Protein AF-A0A518BJ00-F1 (afdb_monomer)

InterPro domains:
  IPR002048 EF-hand domain [PF13202] (92-111)
  IPR002048 EF-hand domain [PF13202] (250-267)
  IPR002048 EF-hand domain [PF13202] (286-299)
  IPR011992 EF-hand domain pair [SSF47473] (64-195)
  IPR018247 EF-Hand 1, calcium-binding site [PS00018] (98-110)
  IPR018247 EF-Hand 1, calcium-binding site [PS00018] (287-299)

Radius of gyration: 32.27 Å; Cα contacts (8 Å, |Δi|>4): 249; chains: 1; bounding box: 65×108×78 Å

Solvent-accessible surface area (backbone atoms only — not comparable to full-atom values): 19886 Å² total; per-residue (Å²): 139,86,82,84,84,86,83,84,83,84,83,86,82,87,78,84,85,83,89,82,87,84,86,81,84,90,80,84,88,86,91,80,90,82,91,81,88,86,80,94,75,90,82,78,85,71,80,79,73,79,69,76,73,58,72,71,61,57,51,56,51,56,48,49,51,43,48,58,40,27,24,80,84,68,80,71,46,30,41,66,70,34,38,36,66,16,64,67,41,52,76,74,55,44,58,70,41,22,80,85,68,79,69,45,30,42,63,69,37,49,46,54,49,51,52,53,36,32,75,75,69,72,55,72,83,77,49,41,60,71,70,73,74,72,67,61,71,94,58,54,53,70,53,47,46,69,73,45,31,83,86,69,78,72,39,36,40,63,71,35,43,39,53,50,35,58,66,64,70,42,80,88,58,54,46,70,58,52,46,64,73,49,29,84,82,70,76,72,37,36,40,69,80,35,36,47,55,52,46,53,51,54,51,47,50,70,77,40,80,62,62,89,74,59,76,85,51,89,43,74,57,64,76,38,54,66,69,46,78,68,83,78,50,95,89,53,78,80,70,61,69,50,62,58,73,98,68,58,73,61,70,73,44,25,78,86,66,84,69,39,36,40,53,66,34,48,56,61,60,44,49,86,58,89,64,92,71,55,52,64,59,54,46,68,72,50,33,85,86,70,83,74,39,34,41,67,68,38,53,37,42,72,75,68,41,82,72,79,86,128

Mean predicted aligned error: 18.0 Å

Foldseek 3Di:
DDDDDDDDDDDDDDDDDDDDDDDDDDDDDDDDDDDDDDDDDDDDDDPDPPPDPDPVVVLVVLLVVLQCQLPQVPPQWHAPVSCCQFVVDDPVRVCQLVVVPPRIHGSVSSSVVQVVCCVVPVDDDRTDGPPPLPQPPLAPLVRLCVVQVPVPPQWAALVSQVVVCVSNVNPVDRSQVLQVVLVPPPPNTGHSVSSNVVSVVSVCCVVDVPPLVPPDPVDPCSNFLDFDLDDDDDPDQRDQTDTDDDDPPQSQQPPVPPQWRALVSVVSVPPPPPDPDRSQVVQVVQVPPPPRTHGPLSVCVVVVHDNPDD

Sequence (310 aa):
MRRPGISIAIACTLGAGGALASALPLARSVTAAQAGRGATGAGQEPTAAESAPAPDAVQTVQEREYFSTADYDSNGWISFREAEQALLLDRDEFGRYDTDSDGRVSQAEFGARYRAAIERVGAFQPPVPPAEAVAAPARGTDQLRNAYDTDLNGALDLAELTRLLDDYDVPEIDPALALSQLDADSSQRLELNEIGFLTTLLDTLRSSPVHLFGAEATTLEGLFGTPISRPAGLGEVPMPPRIAGPVPPFTRLDLDRDGGITVEDLTALEFPMTLPVRPATVVASLDLDGDGALSSAELDAALGGKRPER

Nearest PDB structures (foldseek):
  5vp3-assembly1_A  TM=3.706E-01  e=3.085E-04  Mnemiopsis leidyi
  6psd-assembly2_C  TM=8.674E-01  e=1.168E-01  Homo sapiens
  3aaj-assembly1_B  TM=3.895E-01  e=2.232E-03  Homo sapiens
  6yet-assembly1_A  TM=6.450E-01  e=1.550E-01  Arabidopsis thaliana
  4mew-assembly1_A  TM=2.377E-01  e=3.368E-02  Homo sapiens

Secondary structure (DSSP, 8-state):
-PPPP-----------------PPPP----------------------------HHHHHHHHHHHHHHHH-SS-SSEEEHHHHHHHH---HHHHTTT-SS-SSEEEHHHHHHHHHHHHHHHS--PPPPPP----------HHHHHHHH-SS-SSSB-HHHHHHHHHHTT-TTS-HHHHHHHH-SS--SSB-HHHHHHHHHHHHHHHH----TT-S---SHHHHH---BPPP--TT---PPPB--SS--HHHHH-SS-SSEE-HHHHHHH-TT------HHHHHHHH-SS-SSSEEHHHHHHHTT--PPP-

Structure (mmCIF, N/CA/C/O backbone):
data_AF-A0A518BJ00-F1
#
_entry.id   AF-A0A518BJ00-F1
#
loop_
_atom_site.group_PDB
_atom_site.id
_atom_site.type_symbol
_atom_site.label_atom_id
_atom_site.label_alt_id
_atom_site.label_comp_id
_atom_site.label_asym_id
_atom_site.label_entity_id
_atom_site.label_seq_id
_atom_site.pdbx_PDB_ins_code
_atom_site.Cartn_x
_atom_site.Cartn_y
_atom_site.Cartn_z
_atom_site.occupancy
_atom_site.B_iso_or_equiv
_atom_site.auth_seq_id
_atom_site.auth_comp_id
_atom_site.auth_asym_id
_atom_site.auth_atom_id
_atom_site.pdbx_PDB_model_num
ATOM 1 N N . MET A 1 1 ? -18.389 -56.761 -8.438 1.00 48.12 1 MET A N 1
ATOM 2 C CA . MET A 1 1 ? -18.933 -55.595 -7.708 1.00 48.12 1 MET A CA 1
ATOM 3 C C . MET A 1 1 ? -18.676 -54.346 -8.543 1.00 48.12 1 MET A C 1
ATOM 5 O O . MET A 1 1 ? -17.549 -53.880 -8.591 1.00 48.12 1 MET A O 1
ATOM 9 N N . ARG A 1 2 ? -19.679 -53.892 -9.305 1.00 41.34 2 ARG A N 1
ATOM 10 C CA . ARG A 1 2 ? -19.612 -52.693 -10.160 1.00 41.34 2 ARG A CA 1
ATOM 11 C C . ARG A 1 2 ? -20.181 -51.511 -9.373 1.00 41.34 2 ARG A C 1
ATOM 13 O O . ARG A 1 2 ? -21.291 -51.627 -8.863 1.00 41.34 2 ARG A O 1
ATOM 20 N N . ARG A 1 3 ? -19.431 -50.413 -9.253 1.00 51.62 3 ARG A N 1
ATOM 21 C CA . ARG A 1 3 ? -19.928 -49.145 -8.694 1.00 51.62 3 ARG A CA 1
ATOM 22 C C . ARG A 1 3 ? -20.696 -48.379 -9.786 1.00 51.62 3 ARG A C 1
ATOM 24 O O . ARG A 1 3 ? -20.194 -48.336 -10.909 1.00 51.62 3 ARG A O 1
ATOM 31 N N . PRO A 1 4 ? -21.879 -47.806 -9.502 1.00 63.75 4 PRO A N 1
ATOM 32 C CA . PRO A 1 4 ? -22.588 -46.959 -10.455 1.00 63.75 4 PRO A CA 1
ATOM 33 C C . PRO A 1 4 ? -21.984 -45.548 -10.482 1.00 63.75 4 PRO A C 1
ATOM 35 O O . PRO A 1 4 ? -21.635 -44.993 -9.440 1.00 63.75 4 PRO A O 1
ATOM 38 N N . GLY A 1 5 ? -21.843 -44.998 -11.689 1.00 49.91 5 GLY A N 1
ATOM 39 C CA . GLY A 1 5 ? -21.425 -43.620 -11.933 1.00 49.91 5 GLY A CA 1
ATOM 40 C C . GLY A 1 5 ? -22.568 -42.640 -11.675 1.00 49.91 5 GLY A C 1
ATOM 41 O O . GLY A 1 5 ? -23.712 -42.900 -12.041 1.00 49.91 5 GLY A O 1
ATOM 42 N N . ILE A 1 6 ? -22.237 -41.525 -11.030 1.00 59.47 6 ILE A N 1
ATOM 43 C CA . ILE A 1 6 ? -23.134 -40.401 -10.771 1.00 59.47 6 ILE A CA 1
ATOM 44 C C . ILE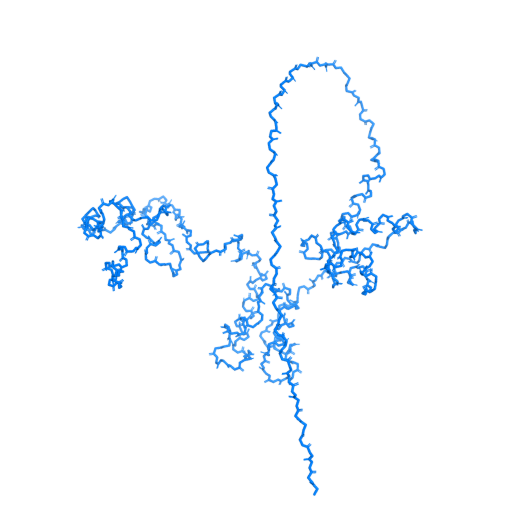 A 1 6 ? -22.909 -39.384 -11.894 1.00 59.47 6 ILE A C 1
ATOM 46 O O . ILE A 1 6 ? -21.824 -38.821 -12.014 1.00 59.47 6 ILE A O 1
ATOM 50 N N . SER A 1 7 ? -23.925 -39.177 -12.732 1.00 51.38 7 SER A N 1
ATOM 51 C CA . SER A 1 7 ? -23.970 -38.096 -13.719 1.00 51.38 7 SER A CA 1
ATOM 52 C C . SER A 1 7 ? -24.694 -36.900 -13.106 1.00 51.38 7 SER A C 1
ATOM 54 O O . SER A 1 7 ? -25.868 -37.003 -12.757 1.00 51.38 7 SER A O 1
ATOM 56 N N . ILE A 1 8 ? -23.994 -35.773 -12.975 1.00 58.84 8 ILE A N 1
ATOM 57 C CA . ILE A 1 8 ? -24.566 -34.486 -12.566 1.00 58.84 8 ILE A CA 1
ATOM 58 C C . ILE A 1 8 ? -24.855 -33.693 -13.842 1.00 58.84 8 ILE A C 1
ATOM 60 O O . ILE A 1 8 ? -23.942 -33.376 -14.601 1.00 58.84 8 ILE A O 1
ATOM 64 N N . ALA A 1 9 ? -26.133 -33.414 -14.093 1.00 51.03 9 ALA A N 1
ATOM 65 C CA . ALA A 1 9 ? -26.585 -32.527 -15.157 1.00 51.03 9 ALA A CA 1
ATOM 66 C C . ALA A 1 9 ? -26.651 -31.091 -14.615 1.00 51.03 9 ALA A C 1
ATOM 68 O O . ALA A 1 9 ? -27.383 -30.824 -13.663 1.00 51.03 9 ALA A O 1
ATOM 69 N N . ILE A 1 10 ? -25.889 -30.179 -15.219 1.00 57.66 10 ILE A N 1
ATOM 70 C CA . ILE A 1 10 ? -25.946 -28.741 -14.940 1.00 57.66 10 ILE A CA 1
ATOM 71 C C . ILE A 1 10 ? -26.934 -28.124 -15.932 1.00 57.66 10 ILE A C 1
ATOM 73 O O . ILE A 1 10 ? -26.716 -28.156 -17.142 1.00 57.66 10 ILE A O 1
ATOM 77 N N . ALA A 1 11 ? -28.041 -27.594 -15.416 1.00 52.88 11 ALA A N 1
ATOM 78 C CA . ALA A 1 11 ? -29.013 -26.835 -16.187 1.00 52.88 11 ALA A CA 1
ATOM 79 C C . ALA A 1 11 ? -28.577 -25.362 -16.253 1.00 52.88 11 ALA A C 1
ATOM 81 O O . ALA A 1 11 ? -28.599 -24.660 -15.246 1.00 52.88 11 ALA A O 1
ATOM 82 N N . CYS A 1 12 ? -28.194 -24.894 -17.443 1.00 47.66 12 CYS A N 1
ATOM 83 C CA . CYS A 1 12 ? -28.043 -23.471 -17.743 1.00 47.66 12 CYS A CA 1
ATOM 84 C C . CYS A 1 12 ? -29.426 -22.840 -17.945 1.00 47.66 12 CYS A C 1
ATOM 86 O O . CYS A 1 12 ? -30.090 -23.107 -18.947 1.0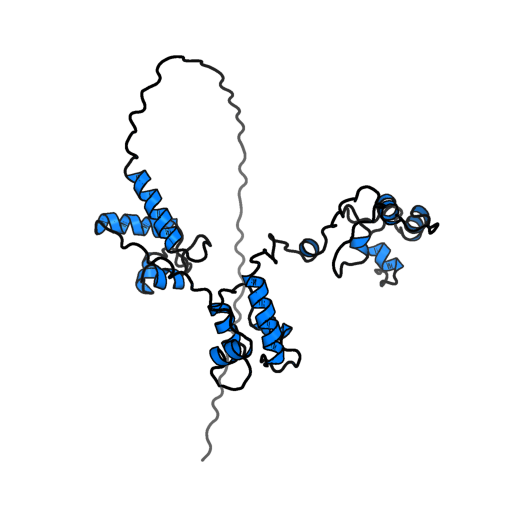0 47.66 12 CYS A O 1
ATOM 88 N N . THR A 1 13 ? -29.855 -21.977 -17.027 1.00 57.72 13 THR A N 1
ATOM 89 C CA . THR A 1 13 ? -30.998 -21.077 -17.235 1.00 57.72 13 THR A CA 1
ATOM 90 C C . THR A 1 13 ? -30.512 -19.727 -17.748 1.00 57.72 13 THR A C 1
ATOM 92 O O . THR A 1 13 ? -29.874 -18.962 -17.030 1.00 57.72 13 THR A O 1
ATOM 95 N N . LEU A 1 14 ? -30.835 -19.465 -19.013 1.00 52.69 14 LEU A N 1
ATOM 96 C CA . LEU A 1 14 ? -30.670 -18.205 -19.729 1.00 52.69 14 LEU A CA 1
ATOM 97 C C . LEU A 1 14 ? -31.792 -17.241 -19.293 1.00 52.69 14 LEU A C 1
ATOM 99 O O . LEU A 1 14 ? -32.966 -17.536 -19.515 1.00 52.69 14 LEU A O 1
ATOM 103 N N . GLY A 1 15 ? -31.451 -16.114 -18.667 1.00 52.88 15 GLY A N 1
ATOM 104 C CA . GLY A 1 15 ? -32.399 -15.065 -18.277 1.00 52.88 15 GLY A CA 1
ATOM 105 C C . GLY A 1 15 ? -32.192 -13.789 -19.091 1.00 52.88 15 GLY A C 1
ATOM 106 O O . GLY A 1 15 ? -31.190 -13.105 -18.917 1.00 52.88 15 GLY A O 1
ATOM 107 N N . ALA A 1 16 ? -33.147 -13.487 -19.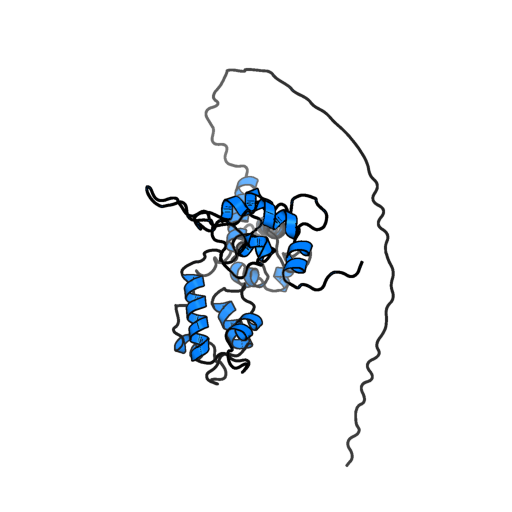976 1.00 51.31 16 ALA A N 1
ATOM 108 C CA . ALA A 1 16 ? -33.349 -12.186 -20.626 1.00 51.31 16 ALA A CA 1
ATOM 109 C C . ALA A 1 16 ? -33.551 -11.085 -19.555 1.00 51.31 16 ALA A C 1
ATOM 111 O O . ALA A 1 16 ? -34.132 -11.357 -18.512 1.00 51.31 16 ALA A O 1
ATOM 112 N N . GLY A 1 17 ? -33.056 -9.852 -19.684 1.00 44.28 17 GLY A N 1
ATOM 113 C CA . GLY A 1 17 ? -33.290 -8.911 -20.779 1.00 44.28 17 GLY A CA 1
ATOM 114 C C . GLY A 1 17 ? -34.475 -8.001 -20.418 1.00 44.28 17 GLY A C 1
ATOM 115 O O . GLY A 1 17 ? -35.619 -8.431 -20.512 1.00 44.28 17 GLY A O 1
ATOM 116 N N . GLY A 1 18 ? -34.217 -6.755 -20.005 1.00 47.56 18 GLY A N 1
ATOM 117 C CA . GLY A 1 18 ? -35.275 -5.787 -19.692 1.00 47.56 18 GLY A CA 1
ATOM 118 C C . GLY A 1 18 ? -34.739 -4.425 -19.259 1.00 47.56 18 GLY A C 1
ATOM 119 O O . GLY A 1 18 ? -34.484 -4.200 -18.083 1.00 47.56 18 GLY A O 1
ATOM 120 N N . ALA A 1 19 ? -34.557 -3.534 -20.233 1.00 42.34 19 ALA A N 1
ATOM 121 C CA . ALA A 1 19 ? -34.112 -2.156 -20.063 1.00 42.34 19 ALA A CA 1
ATOM 122 C C . ALA A 1 19 ? -35.142 -1.301 -19.301 1.00 42.34 19 ALA A C 1
ATOM 124 O O . ALA A 1 19 ? -36.321 -1.288 -19.656 1.00 42.34 19 ALA A O 1
ATOM 125 N N . LEU A 1 20 ? -34.683 -0.532 -18.311 1.00 51.78 20 LEU A N 1
ATOM 126 C CA . LEU A 1 20 ? -35.449 0.558 -17.708 1.00 51.78 20 LEU A CA 1
ATOM 127 C C . LEU A 1 20 ? -34.904 1.893 -18.221 1.00 51.78 20 LEU A C 1
ATOM 129 O O . LEU A 1 20 ? -33.750 2.250 -17.996 1.00 51.78 20 LEU A O 1
ATOM 133 N N . ALA A 1 21 ? -35.761 2.601 -18.950 1.00 47.06 21 ALA A N 1
ATOM 134 C CA . ALA A 1 21 ? -35.552 3.960 -19.412 1.00 47.06 21 ALA A CA 1
ATOM 135 C C . ALA A 1 21 ? -35.791 4.944 -18.256 1.00 47.06 21 ALA A C 1
ATOM 137 O O . ALA A 1 21 ? -36.904 5.026 -17.738 1.00 47.06 21 ALA A O 1
ATOM 138 N N . SER A 1 22 ? -34.769 5.718 -17.891 1.00 56.50 22 SER A N 1
ATOM 139 C CA . SER A 1 22 ? -34.903 6.860 -16.982 1.00 56.50 22 SER A CA 1
ATOM 140 C C . SER A 1 22 ? -34.945 8.154 -17.789 1.00 56.50 22 SER A C 1
ATOM 142 O O . SER A 1 22 ? -33.972 8.539 -18.433 1.00 56.50 22 SER A O 1
ATOM 144 N N . ALA A 1 23 ? -36.100 8.815 -17.757 1.00 48.25 23 ALA A N 1
ATOM 145 C CA . ALA A 1 23 ? -36.316 10.149 -18.294 1.00 48.25 23 ALA A CA 1
ATOM 146 C C . ALA A 1 23 ? -35.943 11.203 -17.237 1.00 48.25 23 ALA A C 1
ATOM 148 O O . ALA A 1 23 ? -36.534 11.245 -16.160 1.00 48.25 23 ALA A O 1
ATOM 149 N N . LEU A 1 24 ? -34.979 12.066 -17.560 1.00 52.66 24 LEU A N 1
ATOM 150 C CA . LEU A 1 24 ? -34.626 13.268 -16.799 1.00 52.66 24 LEU A CA 1
ATOM 151 C C . LEU A 1 24 ? -35.399 14.477 -17.352 1.00 52.66 24 LEU A C 1
ATOM 153 O O . LEU A 1 24 ? -35.324 14.728 -18.558 1.00 52.66 24 LEU A O 1
ATOM 157 N N . PRO A 1 25 ? -36.089 15.273 -16.518 1.00 62.12 25 PRO A N 1
ATOM 158 C CA . PRO A 1 25 ? -36.542 16.596 -16.919 1.00 62.12 25 PRO A CA 1
ATOM 159 C C . PRO A 1 25 ? -35.496 17.677 -16.597 1.00 62.12 25 PRO A C 1
ATOM 161 O O . PRO A 1 25 ? -35.041 17.824 -15.465 1.00 62.12 25 PRO A O 1
ATOM 164 N N . LEU A 1 26 ? -35.178 18.481 -17.618 1.00 54.12 26 LEU A N 1
ATOM 165 C CA . LEU A 1 26 ? -34.572 19.808 -17.501 1.00 54.12 26 LEU A CA 1
ATOM 166 C C . LEU A 1 26 ? -35.531 20.784 -16.788 1.00 54.12 26 LEU A C 1
ATOM 168 O O . LEU A 1 26 ? -36.650 20.997 -17.254 1.00 54.12 26 LEU A O 1
ATOM 172 N N . ALA A 1 27 ? -35.041 21.492 -15.770 1.00 51.44 27 ALA A N 1
ATOM 173 C CA . ALA A 1 27 ? -35.543 22.806 -15.344 1.00 51.44 27 ALA A CA 1
ATOM 174 C C . ALA A 1 27 ? -34.352 23.600 -14.758 1.00 51.44 27 ALA A C 1
ATOM 176 O O . ALA A 1 27 ? -33.764 23.169 -13.777 1.00 51.44 27 ALA A O 1
ATOM 177 N N . ARG A 1 28 ? -33.726 24.543 -15.475 1.00 50.22 28 ARG A N 1
ATOM 178 C CA . ARG A 1 28 ? -34.054 25.968 -15.715 1.00 50.22 28 ARG A CA 1
ATOM 179 C C . ARG A 1 28 ? -34.052 26.882 -14.468 1.00 50.22 28 ARG A C 1
ATOM 181 O O . ARG A 1 28 ? -34.968 26.811 -13.661 1.00 50.22 28 ARG A O 1
ATOM 188 N N . SER A 1 29 ? -33.123 27.854 -14.515 1.00 44.78 29 SER A N 1
ATOM 189 C CA . SER A 1 29 ? -33.192 29.236 -13.975 1.00 44.78 29 SER A CA 1
ATOM 190 C C . SER A 1 29 ? -33.010 29.374 -12.446 1.00 44.78 29 SER A C 1
ATOM 192 O O . SER A 1 29 ? -33.538 28.572 -11.699 1.00 44.78 29 SER A O 1
ATOM 194 N N . VAL A 1 30 ? -32.300 30.354 -11.868 1.00 51.16 30 VAL A N 1
ATOM 195 C CA . VAL A 1 30 ? -32.460 31.817 -11.990 1.00 51.16 30 VAL A CA 1
ATOM 196 C C . VAL A 1 30 ? -31.220 32.549 -11.420 1.00 51.16 30 VAL A C 1
ATOM 198 O O . VAL A 1 30 ? -30.656 32.169 -10.401 1.00 51.16 30 VAL A O 1
ATOM 201 N N . THR A 1 31 ? -30.862 33.646 -12.083 1.00 47.59 31 THR A N 1
ATOM 202 C CA . THR A 1 31 ? -29.985 34.773 -11.709 1.00 47.59 31 THR A CA 1
ATOM 203 C C . THR A 1 31 ? -30.462 35.620 -10.513 1.00 47.59 31 THR A C 1
ATOM 205 O O . THR A 1 31 ? -31.615 36.035 -10.527 1.00 47.59 31 THR A O 1
ATOM 208 N N . ALA A 1 32 ? -29.560 36.025 -9.605 1.00 49.34 32 ALA A N 1
ATOM 209 C CA . ALA A 1 32 ? -29.509 37.338 -8.906 1.00 49.34 32 ALA A CA 1
ATOM 210 C C . ALA A 1 32 ? -28.309 37.311 -7.927 1.00 49.34 32 ALA A C 1
ATOM 212 O O . ALA A 1 32 ? -28.249 36.431 -7.081 1.00 49.34 32 ALA A O 1
ATOM 213 N N . ALA A 1 33 ? -27.228 38.091 -8.031 1.00 46.97 33 ALA A N 1
ATOM 214 C CA . ALA A 1 33 ? -27.093 39.550 -8.020 1.00 46.97 33 ALA A CA 1
ATOM 215 C C . ALA A 1 33 ? -27.784 40.228 -6.824 1.00 46.97 33 ALA A C 1
ATOM 217 O O . ALA A 1 33 ? -28.907 40.701 -6.957 1.00 46.97 33 ALA A O 1
ATOM 218 N N . GLN A 1 34 ? -27.076 40.381 -5.697 1.00 50.66 34 GLN A N 1
ATOM 219 C CA . GLN A 1 34 ? -27.313 41.527 -4.817 1.00 50.66 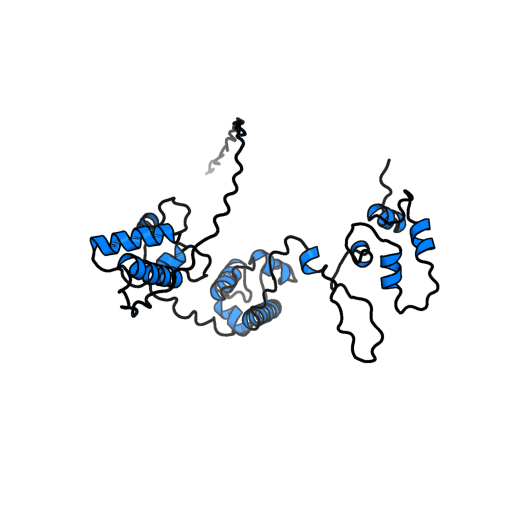34 GLN A CA 1
ATOM 220 C C . GLN A 1 34 ? -26.041 41.958 -4.081 1.00 50.66 34 GLN A C 1
ATOM 222 O O . GLN A 1 34 ? -25.588 41.345 -3.120 1.00 50.66 34 GLN A O 1
ATOM 227 N N . ALA A 1 35 ? -25.474 43.056 -4.576 1.00 47.38 35 ALA A N 1
ATOM 228 C CA . ALA A 1 35 ? -24.516 43.882 -3.869 1.00 47.38 35 ALA A CA 1
ATOM 229 C C . ALA A 1 35 ? -25.236 44.655 -2.752 1.00 47.38 35 ALA A C 1
ATOM 231 O O . ALA A 1 35 ? -26.281 45.262 -2.984 1.00 47.38 35 ALA A O 1
ATOM 232 N N . GLY A 1 36 ? -24.639 44.677 -1.562 1.00 47.47 36 GLY A N 1
ATOM 233 C CA . GLY A 1 36 ? -25.077 45.485 -0.429 1.00 47.47 36 GLY A CA 1
ATOM 234 C C . GLY A 1 36 ? -23.868 46.019 0.324 1.00 47.47 36 GLY A C 1
ATOM 235 O O . GLY A 1 36 ? -23.343 45.367 1.218 1.00 47.47 36 GLY A O 1
ATOM 236 N N . ARG A 1 37 ? -23.405 47.206 -0.079 1.00 46.78 37 ARG A N 1
ATOM 237 C CA . ARG A 1 37 ? -22.485 48.048 0.692 1.00 46.78 37 ARG A CA 1
ATOM 238 C C . ARG A 1 37 ? -23.232 48.670 1.871 1.00 46.78 37 ARG A C 1
ATOM 240 O O . ARG A 1 37 ? -24.322 49.198 1.674 1.00 46.78 37 ARG A O 1
ATOM 247 N N . GLY A 1 38 ? -22.550 48.774 3.008 1.00 42.47 38 GLY A N 1
ATOM 248 C CA . GLY A 1 38 ? -22.745 49.872 3.956 1.00 42.47 38 GLY A CA 1
ATOM 249 C C . GLY A 1 38 ? -22.988 49.437 5.395 1.00 42.47 38 GLY A C 1
ATOM 250 O O . GLY A 1 38 ? -24.070 48.968 5.713 1.00 42.47 38 GLY A O 1
ATOM 251 N N . ALA A 1 39 ? -22.001 49.669 6.263 1.00 49.03 39 ALA A N 1
ATOM 252 C CA . ALA A 1 39 ? -22.113 50.587 7.403 1.00 49.03 39 ALA A CA 1
ATOM 253 C C . ALA A 1 39 ? -20.981 50.323 8.407 1.00 49.03 39 ALA A C 1
ATOM 255 O O . ALA A 1 39 ? -20.965 49.341 9.141 1.00 49.03 39 ALA A O 1
ATOM 256 N N . THR A 1 40 ? -20.037 51.257 8.434 1.00 47.69 40 THR A N 1
ATOM 257 C CA . THR A 1 40 ? -19.122 51.534 9.541 1.00 47.69 40 THR A CA 1
ATOM 258 C C . THR A 1 40 ? -19.901 51.784 10.833 1.00 47.69 40 THR A C 1
ATOM 260 O O . THR A 1 40 ? -20.621 52.778 10.930 1.00 47.69 40 THR A O 1
ATOM 263 N N . GLY A 1 41 ? -19.715 50.916 11.825 1.00 45.50 41 GLY A N 1
ATOM 264 C CA . GLY A 1 41 ? -20.134 51.122 13.207 1.00 45.50 41 GLY A CA 1
ATOM 265 C C . GLY A 1 41 ? -18.937 50.923 14.127 1.00 45.50 41 GLY A C 1
ATOM 266 O O . GLY A 1 41 ? -18.527 49.797 14.380 1.00 45.50 41 GLY A O 1
ATOM 267 N N . ALA A 1 42 ? -18.356 52.032 14.577 1.00 48.88 42 ALA A N 1
ATOM 268 C CA . ALA A 1 42 ? -17.415 52.065 15.683 1.00 48.88 42 ALA A CA 1
ATOM 269 C C . ALA A 1 42 ? -18.184 51.898 16.999 1.00 48.88 42 ALA A C 1
ATOM 271 O O . ALA A 1 42 ? -19.187 52.581 17.204 1.00 48.88 42 ALA A O 1
ATOM 272 N N . GLY A 1 43 ? -17.685 51.055 17.901 1.00 46.59 43 GLY A N 1
ATOM 273 C CA . GLY A 1 43 ? -18.112 51.067 19.297 1.00 46.59 43 GLY A CA 1
ATOM 274 C C . GLY A 1 43 ? -18.200 49.685 19.928 1.00 46.59 43 GLY A C 1
ATOM 275 O O . GLY A 1 43 ? -19.028 48.879 19.530 1.00 46.59 43 GLY A O 1
ATOM 276 N N . GLN A 1 44 ? -17.388 49.512 20.972 1.00 43.62 44 GLN A N 1
ATOM 277 C CA . GLN A 1 44 ? -17.347 48.415 21.943 1.00 43.62 44 GLN A CA 1
ATOM 278 C C . GLN A 1 44 ? -16.606 47.160 21.486 1.00 43.62 44 GLN A C 1
ATOM 280 O O . GLN A 1 44 ? -17.183 46.258 20.897 1.00 43.62 44 GLN A O 1
ATOM 285 N N . GLU A 1 45 ? -15.327 47.094 21.871 1.00 48.41 45 GLU A N 1
ATOM 286 C CA . GLU A 1 45 ? -14.672 45.838 22.236 1.00 48.41 45 GLU A CA 1
ATOM 287 C C . GLU A 1 45 ? -15.463 45.227 23.406 1.00 48.41 45 GLU A C 1
ATOM 289 O O . GLU A 1 45 ? -15.420 45.765 24.520 1.00 48.41 45 GLU A O 1
ATOM 294 N N . PRO A 1 46 ? -16.224 44.138 23.200 1.00 53.59 46 PRO A N 1
ATOM 295 C CA . PRO A 1 46 ? -16.666 43.327 24.309 1.00 53.59 46 PRO A CA 1
ATOM 296 C C . PRO A 1 46 ? -15.431 42.553 24.758 1.00 53.59 46 PRO A C 1
ATOM 298 O O . PRO A 1 46 ? -14.892 41.731 24.019 1.00 53.59 46 PRO A O 1
ATOM 301 N N . THR A 1 47 ? -14.971 42.834 25.973 1.00 47.41 47 THR A N 1
ATOM 302 C CA . THR A 1 47 ? -14.121 41.921 26.734 1.00 47.41 47 THR A CA 1
ATOM 303 C C . THR A 1 47 ? -14.639 40.504 26.523 1.00 47.41 47 THR A C 1
ATOM 305 O O . THR A 1 47 ? -15.774 40.208 26.907 1.00 47.41 47 THR A O 1
ATOM 308 N N . ALA A 1 48 ? -13.835 39.685 25.844 1.00 49.75 48 ALA A N 1
ATOM 309 C CA . ALA A 1 48 ? -14.120 38.301 25.527 1.00 49.75 48 ALA A CA 1
ATOM 310 C C . ALA A 1 48 ? -14.320 37.531 26.835 1.00 49.75 48 ALA A C 1
ATOM 312 O O . ALA A 1 48 ? -13.378 37.016 27.432 1.00 49.75 48 ALA A O 1
ATOM 313 N N . ALA A 1 49 ? -15.565 37.492 27.307 1.00 52.25 49 ALA A N 1
ATOM 314 C CA . ALA A 1 49 ? -16.028 36.409 28.140 1.00 52.25 49 ALA A CA 1
ATOM 315 C C . ALA A 1 49 ? -15.960 35.178 27.241 1.00 52.25 49 ALA A C 1
ATOM 317 O O . ALA A 1 49 ? -16.806 34.993 26.365 1.00 52.25 49 ALA A O 1
ATOM 318 N N . GLU A 1 50 ? -14.870 34.435 27.408 1.00 52.53 50 GLU A N 1
ATOM 319 C CA . GLU A 1 50 ? -14.621 33.095 26.901 1.00 52.53 50 GLU A CA 1
ATOM 320 C C . GLU A 1 50 ? -15.868 32.252 27.183 1.00 52.53 50 GLU A C 1
ATOM 322 O O . GLU A 1 50 ? -16.069 31.710 28.269 1.00 52.53 50 GLU A O 1
ATOM 327 N N . SER A 1 51 ? -16.803 32.287 26.232 1.00 55.56 51 SER A N 1
ATOM 328 C CA . SER A 1 51 ? -18.032 31.519 26.303 1.00 55.56 51 SER A CA 1
ATOM 329 C C . SER A 1 51 ? -17.596 30.079 26.211 1.00 55.56 51 SER A C 1
ATOM 331 O O . SER A 1 51 ? -17.050 29.668 25.187 1.00 55.56 51 SER A O 1
ATOM 333 N N . ALA A 1 52 ? -17.800 29.343 27.302 1.00 57.78 52 ALA A N 1
ATOM 334 C CA . ALA A 1 52 ? -17.605 27.910 27.312 1.00 57.78 52 ALA A CA 1
ATOM 335 C C . ALA A 1 52 ? -18.277 27.332 26.052 1.00 57.78 52 ALA A C 1
ATOM 337 O O . ALA A 1 52 ? -19.430 27.689 25.772 1.00 57.78 52 ALA A O 1
ATOM 338 N N . PRO A 1 53 ? -17.559 26.526 25.252 1.00 57.78 53 PRO A N 1
ATOM 339 C CA . PRO A 1 53 ? -18.110 25.966 24.029 1.00 57.78 53 PRO A CA 1
ATOM 340 C C . PRO A 1 53 ? -19.420 25.246 24.352 1.00 57.78 53 PRO A C 1
ATOM 342 O O . PRO A 1 53 ? -19.526 24.560 25.371 1.00 57.78 53 PRO A O 1
ATOM 345 N N . ALA A 1 54 ? -20.431 25.433 23.498 1.00 58.47 54 ALA A N 1
ATOM 346 C CA . ALA A 1 54 ? -21.688 24.705 23.619 1.00 58.47 54 ALA A CA 1
ATOM 347 C C . ALA A 1 54 ? -21.388 23.194 23.724 1.00 58.47 54 ALA A C 1
ATOM 349 O O . ALA A 1 54 ? -20.479 22.719 23.036 1.00 58.47 54 ALA A O 1
ATOM 350 N N . PRO A 1 55 ? -22.116 22.435 24.563 1.00 61.88 55 PRO A N 1
ATOM 351 C CA . PRO A 1 55 ? -21.824 21.021 24.823 1.00 61.88 55 PRO A CA 1
ATOM 352 C C . PRO A 1 55 ? -21.750 20.176 23.540 1.00 61.88 55 PRO A C 1
ATOM 354 O O . PRO A 1 55 ? -20.932 19.261 23.462 1.00 61.88 55 PRO A O 1
ATOM 357 N N . ASP A 1 56 ? -22.513 20.547 22.510 1.00 66.69 56 ASP A N 1
ATOM 358 C CA . ASP A 1 56 ? -22.508 19.885 21.202 1.00 66.69 56 ASP A CA 1
ATOM 359 C C . ASP A 1 56 ? -21.165 20.037 20.464 1.00 66.69 56 ASP A C 1
ATOM 361 O O . ASP A 1 56 ? -20.707 19.110 19.802 1.00 66.69 56 ASP A O 1
ATOM 365 N N . ALA A 1 57 ? -20.479 21.175 20.615 1.00 66.50 57 ALA A N 1
ATOM 366 C CA . ALA A 1 57 ? -19.196 21.414 19.956 1.00 66.50 57 ALA A CA 1
ATOM 367 C C . ALA A 1 57 ? -18.071 20.556 20.558 1.00 66.50 57 ALA A C 1
ATOM 369 O O . ALA A 1 57 ? -17.222 20.051 19.828 1.00 66.50 57 ALA A O 1
ATOM 370 N N . VAL A 1 58 ? -18.079 20.334 21.876 1.00 67.56 58 VAL A N 1
ATOM 371 C CA . VAL A 1 58 ? -17.066 19.498 22.546 1.00 67.56 58 VAL A CA 1
ATOM 372 C C . VAL A 1 58 ? -17.222 18.026 22.155 1.00 67.56 58 VAL A C 1
ATOM 374 O O . VAL A 1 58 ? -16.228 17.355 21.884 1.00 67.56 58 VAL A O 1
ATOM 377 N N . GLN A 1 59 ? -18.463 17.538 22.042 1.00 74.69 59 GLN A N 1
ATOM 378 C CA . GLN A 1 59 ? -18.737 16.157 21.627 1.00 74.69 59 GLN A CA 1
ATOM 379 C C . GLN A 1 59 ? -18.229 15.868 20.210 1.00 74.69 59 GLN A C 1
ATOM 381 O O . GLN A 1 59 ? -17.660 14.804 19.982 1.00 74.69 59 GLN A O 1
ATOM 386 N N . THR A 1 60 ? -18.338 16.834 19.289 1.00 82.94 60 THR A N 1
ATOM 387 C CA . THR A 1 60 ? -17.838 16.655 17.913 1.00 82.94 60 THR A CA 1
ATOM 388 C C . THR A 1 60 ? -16.318 16.524 17.811 1.00 82.94 60 THR A C 1
ATOM 390 O O . THR A 1 60 ? -15.828 15.905 16.868 1.00 82.94 60 THR A O 1
ATOM 393 N N . VAL A 1 61 ? -15.556 17.079 18.763 1.00 89.69 61 VAL A N 1
ATOM 394 C CA . VAL A 1 61 ? -14.089 16.945 18.773 1.00 89.69 61 VAL A CA 1
ATOM 395 C C . VAL A 1 61 ? -13.696 15.541 19.224 1.00 89.69 61 VAL A C 1
ATOM 397 O O . VAL A 1 61 ? -12.967 14.860 18.510 1.00 89.69 61 VAL A O 1
ATOM 400 N N . GLN A 1 62 ? -14.248 15.077 20.347 1.00 93.25 62 GLN A N 1
ATOM 401 C CA . GLN A 1 62 ? -13.940 13.751 20.889 1.00 93.25 62 GLN A CA 1
ATOM 402 C C . GLN A 1 62 ? -14.425 12.619 19.967 1.00 93.25 62 GLN A C 1
ATOM 404 O O . GLN A 1 62 ? -13.726 11.624 19.799 1.00 93.25 62 GLN A O 1
ATOM 409 N N . GLU A 1 63 ? -15.584 12.787 19.319 1.00 95.00 63 GLU A N 1
ATOM 410 C CA . GLU A 1 63 ? -16.084 11.859 18.293 1.00 95.00 63 GLU A CA 1
ATOM 411 C C . GLU A 1 63 ? -15.082 11.708 17.143 1.00 95.00 63 GLU A C 1
ATOM 413 O O . GLU A 1 63 ? -14.757 10.591 16.743 1.00 95.00 63 GLU A O 1
ATOM 418 N N . ARG A 1 64 ? -14.555 12.831 16.636 1.00 95.25 64 ARG A N 1
ATOM 419 C CA . ARG A 1 64 ? -13.587 12.833 15.537 1.00 95.25 64 ARG A CA 1
ATOM 420 C C . ARG A 1 64 ? -12.258 12.204 15.942 1.00 95.25 64 ARG A C 1
ATOM 422 O O . ARG A 1 64 ? -11.688 11.466 15.148 1.00 95.25 64 ARG A O 1
ATOM 429 N N . GLU A 1 65 ? -11.781 12.477 17.153 1.00 95.19 65 GLU A N 1
ATOM 430 C CA . GLU A 1 65 ? -10.560 11.864 17.688 1.00 95.19 65 GLU A CA 1
ATOM 431 C C . GLU A 1 65 ? -10.711 10.348 17.836 1.00 95.19 65 GLU A C 1
ATOM 433 O O . GLU A 1 65 ? -9.810 9.602 17.459 1.00 95.19 65 GLU A O 1
ATOM 438 N N . TYR A 1 66 ? -11.858 9.874 18.330 1.00 96.50 66 TYR A N 1
ATOM 439 C CA . TYR A 1 66 ? -12.106 8.439 18.486 1.00 96.50 66 TYR A CA 1
ATOM 440 C C . TYR A 1 66 ? -12.256 7.747 17.139 1.00 96.50 66 TYR A C 1
ATOM 442 O O . TYR A 1 66 ? -11.688 6.676 16.947 1.00 96.50 66 TYR A O 1
ATOM 450 N N . PHE A 1 67 ? -12.955 8.380 16.196 1.00 96.94 67 PHE A N 1
ATOM 451 C CA . PHE A 1 67 ? -13.038 7.883 14.830 1.00 96.94 67 PHE A CA 1
ATOM 452 C C . PHE A 1 67 ? -11.644 7.783 14.200 1.00 96.94 67 PHE A C 1
ATOM 454 O O . PHE A 1 67 ? -11.267 6.719 13.736 1.00 96.94 67 PHE A O 1
ATOM 461 N N . SER A 1 68 ? -10.840 8.848 14.287 1.00 95.19 68 SER A N 1
ATOM 462 C CA . SER A 1 68 ? -9.468 8.871 13.762 1.00 95.19 68 SER A CA 1
ATOM 463 C C . SER A 1 68 ? -8.528 7.890 14.463 1.00 95.19 68 SER A C 1
ATOM 465 O O . SER A 1 68 ? -7.508 7.532 13.894 1.00 95.19 68 SER A O 1
ATOM 467 N N . THR A 1 69 ? -8.823 7.500 15.704 1.00 95.56 69 THR A N 1
ATOM 468 C CA . THR A 1 69 ? -8.043 6.481 16.417 1.00 95.56 69 THR A CA 1
ATOM 469 C C . THR A 1 69 ? -8.424 5.076 15.958 1.00 95.56 69 THR A C 1
ATOM 471 O O . THR A 1 69 ? -7.580 4.192 16.000 1.00 95.56 69 THR A O 1
ATOM 474 N N . ALA A 1 70 ? -9.678 4.861 15.553 1.00 96.25 70 ALA A N 1
ATOM 475 C CA . ALA A 1 70 ? -10.173 3.570 15.082 1.00 96.25 70 ALA A CA 1
ATOM 476 C C . ALA A 1 70 ? -9.954 3.338 13.577 1.00 96.25 70 ALA A C 1
ATOM 478 O O . ALA A 1 70 ? -9.899 2.189 13.161 1.00 96.25 70 ALA A O 1
ATOM 479 N N . ASP A 1 71 ? -9.841 4.406 12.788 1.00 96.06 71 ASP A N 1
ATOM 480 C CA . ASP A 1 71 ? -9.471 4.400 11.367 1.00 96.06 71 ASP A CA 1
ATOM 481 C C . ASP A 1 71 ? -7.938 4.296 11.250 1.00 96.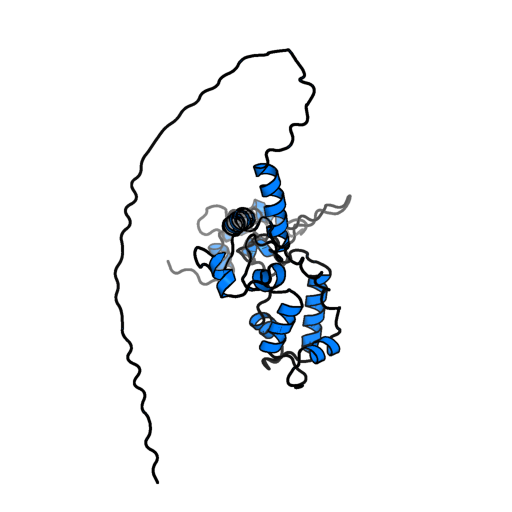06 71 ASP A C 1
ATOM 483 O O . ASP A 1 71 ? -7.224 5.301 11.314 1.00 96.06 71 ASP A O 1
ATOM 487 N N . TYR A 1 72 ? -7.421 3.065 11.206 1.00 91.31 72 TYR A N 1
ATOM 488 C CA . TYR A 1 72 ? -5.983 2.799 11.309 1.00 91.31 72 TYR A CA 1
ATOM 489 C C . TYR A 1 72 ? -5.239 3.178 10.030 1.00 91.31 72 TYR A C 1
ATOM 491 O O . TYR A 1 72 ? -4.097 3.635 10.114 1.00 91.31 72 TYR A O 1
ATOM 499 N N . ASP A 1 73 ? -5.871 3.016 8.869 1.00 86.19 73 ASP A N 1
ATOM 500 C CA . ASP A 1 73 ? -5.285 3.368 7.573 1.00 86.19 73 ASP A CA 1
ATOM 501 C C . ASP A 1 73 ? -5.630 4.803 7.110 1.00 86.19 73 ASP A C 1
ATOM 503 O O . ASP A 1 73 ? -5.091 5.281 6.109 1.00 86.19 73 ASP A O 1
ATOM 507 N N . SER A 1 74 ? -6.458 5.532 7.874 1.00 91.69 74 SER A N 1
ATOM 508 C CA . SER A 1 74 ? -6.882 6.913 7.594 1.00 91.69 74 SER A CA 1
ATOM 509 C C . SER A 1 74 ? -7.616 7.075 6.256 1.00 91.69 74 SER A C 1
ATOM 511 O O . SER A 1 74 ? -7.554 8.141 5.629 1.00 91.69 74 SER A O 1
ATOM 513 N N . ASN A 1 75 ? -8.313 6.033 5.799 1.00 89.12 75 ASN A N 1
ATOM 514 C CA . ASN A 1 75 ? -9.045 6.043 4.532 1.00 89.12 75 ASN A CA 1
ATOM 515 C C . ASN A 1 75 ? -10.425 6.745 4.631 1.00 89.12 75 ASN A C 1
ATOM 517 O O . ASN A 1 75 ? -11.099 6.942 3.610 1.00 89.12 75 ASN A O 1
ATOM 521 N N . GLY A 1 76 ? -10.844 7.143 5.842 1.00 94.31 76 GLY A N 1
ATOM 522 C CA . GLY A 1 76 ? -12.098 7.843 6.122 1.00 94.31 76 GLY A CA 1
ATOM 523 C C . GLY A 1 76 ? -13.297 6.944 6.451 1.00 94.31 76 GLY A C 1
ATOM 524 O O . GLY A 1 76 ? -14.418 7.456 6.564 1.00 94.31 76 GLY A O 1
ATOM 525 N N . TRP A 1 77 ? -13.103 5.635 6.601 1.00 97.25 77 TRP A N 1
ATOM 526 C CA . TRP A 1 77 ? -14.113 4.656 7.007 1.00 97.25 77 TRP A CA 1
ATOM 527 C C . TRP A 1 77 ? -13.468 3.516 7.805 1.00 97.25 77 TRP A C 1
ATOM 529 O O . TRP A 1 77 ? -12.351 3.110 7.548 1.00 97.25 77 TRP A O 1
ATOM 539 N N . ILE A 1 78 ? -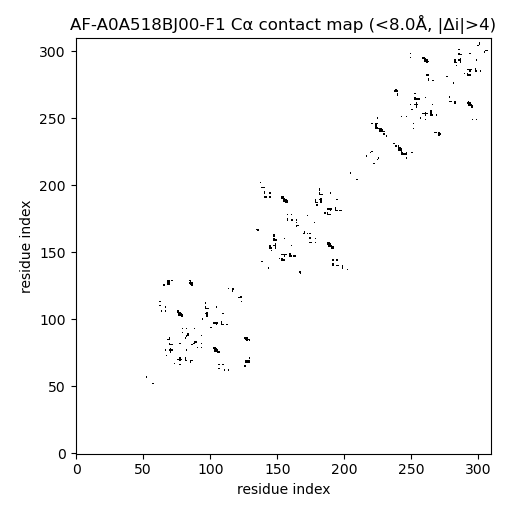14.188 2.953 8.773 1.00 97.25 78 ILE A N 1
ATOM 540 C CA . ILE A 1 78 ? -13.653 1.869 9.608 1.00 97.25 78 ILE A CA 1
ATOM 541 C C . ILE A 1 78 ? -14.088 0.528 9.009 1.00 97.25 78 ILE A C 1
ATOM 543 O O . ILE A 1 78 ? -15.285 0.243 8.888 1.00 97.25 78 ILE A O 1
ATOM 547 N N . SER A 1 79 ? -13.124 -0.308 8.634 1.00 96.69 79 SER A N 1
ATOM 548 C CA . SER A 1 79 ? -13.349 -1.685 8.188 1.00 96.69 79 SER A CA 1
ATOM 549 C C . SER A 1 79 ? -13.741 -2.610 9.348 1.00 96.69 79 SER A C 1
ATOM 551 O O . SER A 1 79 ? -13.519 -2.313 10.521 1.00 96.69 79 SER A O 1
ATOM 553 N N . PHE A 1 80 ? -14.271 -3.799 9.039 1.00 96.06 80 PHE A N 1
ATOM 554 C CA . PHE A 1 80 ? -14.546 -4.810 10.072 1.00 96.06 80 PHE A CA 1
ATOM 555 C C . PHE A 1 80 ? -13.295 -5.188 10.886 1.00 96.06 80 PHE A C 1
ATOM 557 O O . PHE A 1 80 ? -13.381 -5.335 12.102 1.00 96.06 80 PHE A O 1
ATOM 564 N N . ARG A 1 81 ? -12.130 -5.312 10.231 1.00 92.56 81 ARG A N 1
ATOM 565 C CA . ARG A 1 81 ? -10.864 -5.669 10.894 1.00 92.56 81 ARG A CA 1
ATOM 566 C C . ARG A 1 81 ? -10.434 -4.579 11.879 1.00 92.56 81 ARG A C 1
ATOM 568 O O . ARG A 1 81 ? -10.025 -4.888 12.993 1.00 92.56 81 ARG A O 1
ATOM 575 N N . GLU A 1 82 ? -10.551 -3.319 11.482 1.00 94.69 82 GLU A N 1
ATOM 576 C CA . GLU A 1 82 ? -10.228 -2.181 12.345 1.00 94.69 82 GLU A CA 1
ATOM 577 C C . GLU A 1 82 ? -11.218 -2.054 13.500 1.00 94.69 82 GLU A C 1
ATOM 579 O O . GLU A 1 82 ? -10.809 -1.884 14.642 1.00 94.69 82 GLU A O 1
ATOM 584 N N . ALA A 1 83 ? -12.516 -2.229 13.246 1.00 96.56 83 ALA A N 1
ATOM 585 C CA . ALA A 1 83 ? -13.531 -2.218 14.292 1.00 96.56 83 ALA A CA 1
ATOM 586 C C . ALA A 1 83 ? -13.326 -3.341 15.327 1.00 96.56 83 ALA A C 1
ATOM 588 O O . ALA A 1 83 ? -13.483 -3.111 16.528 1.00 96.56 83 ALA A O 1
ATOM 589 N N . GLU A 1 84 ? -12.939 -4.540 14.890 1.00 95.75 84 GLU A N 1
ATOM 590 C CA . GLU A 1 84 ? -12.597 -5.649 15.787 1.00 95.75 84 GLU A CA 1
ATOM 591 C C . GLU A 1 84 ? -11.375 -5.308 16.657 1.00 95.75 84 GLU A C 1
ATOM 593 O O . GLU A 1 84 ? -11.375 -5.575 17.857 1.00 95.75 84 GLU A O 1
ATOM 598 N N . GLN A 1 85 ? -10.344 -4.673 16.091 1.00 93.81 85 GLN A N 1
ATOM 599 C CA . GLN A 1 85 ? -9.111 -4.357 16.820 1.00 93.81 85 GLN A CA 1
ATOM 600 C C . GLN A 1 85 ? -9.229 -3.120 17.719 1.00 93.81 85 GLN A C 1
ATOM 602 O O . GLN A 1 85 ? -8.803 -3.156 18.874 1.00 93.81 85 GLN A O 1
ATOM 607 N N . ALA A 1 86 ? -9.794 -2.032 17.201 1.00 95.81 86 ALA A N 1
ATOM 608 C CA . ALA A 1 86 ? -9.873 -0.745 17.882 1.00 95.81 86 ALA A CA 1
ATOM 609 C C . ALA A 1 86 ? -11.049 -0.679 18.861 1.00 95.81 86 ALA A C 1
ATOM 611 O O . ALA A 1 86 ? -10.928 -0.114 19.947 1.00 95.81 86 ALA A O 1
ATOM 612 N N . LEU A 1 87 ? -12.199 -1.248 18.490 1.00 95.75 87 LEU A N 1
ATOM 613 C CA . LEU A 1 87 ? -13.447 -1.131 19.253 1.00 95.75 87 LEU A CA 1
ATOM 614 C C . LEU A 1 87 ? -13.864 -2.443 19.928 1.00 95.75 87 LEU A C 1
ATOM 616 O O . LEU A 1 87 ? -14.829 -2.434 20.692 1.00 95.75 87 LEU A O 1
ATOM 620 N N . LEU A 1 88 ? -13.142 -3.546 19.681 1.00 96.12 88 LEU A N 1
ATOM 621 C CA . LEU A 1 88 ? -13.448 -4.883 20.206 1.00 96.12 88 LEU A CA 1
ATOM 622 C C . LEU A 1 88 ? -14.854 -5.367 19.818 1.00 96.12 88 LEU A C 1
ATOM 624 O O . LEU A 1 88 ? -15.491 -6.095 20.580 1.00 96.12 88 LEU A O 1
ATOM 628 N N . LEU A 1 89 ? -15.338 -4.943 18.645 1.00 96.00 89 LEU A N 1
ATOM 629 C CA . LEU A 1 89 ? -16.661 -5.311 18.150 1.00 96.00 89 LEU A CA 1
ATOM 630 C C . LEU A 1 89 ? -16.627 -6.689 17.497 1.00 96.00 89 LEU A C 1
ATOM 632 O O . LEU A 1 89 ? -15.758 -6.985 16.677 1.00 96.00 89 LEU A O 1
ATOM 636 N N . ASP A 1 90 ? -17.628 -7.507 17.810 1.00 96.94 90 ASP A N 1
ATOM 637 C CA . ASP A 1 90 ? -17.909 -8.705 17.028 1.00 96.94 90 ASP A CA 1
ATOM 638 C C . ASP A 1 90 ? -18.697 -8.368 15.745 1.00 96.94 90 ASP A C 1
ATOM 640 O O . ASP A 1 90 ? -19.083 -7.226 15.479 1.00 96.94 90 ASP A O 1
ATOM 644 N N . ARG A 1 91 ? -18.946 -9.381 14.909 1.00 95.75 91 ARG A N 1
ATOM 645 C CA . ARG A 1 91 ? -19.648 -9.205 13.629 1.00 95.75 91 ARG A CA 1
ATOM 646 C C . ARG A 1 91 ? -21.106 -8.764 13.785 1.00 95.75 91 ARG A C 1
ATOM 648 O O . ARG A 1 91 ? -21.606 -8.033 12.930 1.00 95.75 91 ARG A O 1
ATOM 655 N N . ASP A 1 92 ? -21.776 -9.186 14.854 1.00 97.12 92 ASP A N 1
ATOM 656 C CA . ASP A 1 92 ? -23.166 -8.808 15.118 1.00 97.12 92 ASP A CA 1
ATOM 657 C C . ASP A 1 92 ? -23.248 -7.361 15.619 1.00 97.12 92 ASP A C 1
ATOM 659 O O . ASP A 1 92 ? -24.195 -6.637 15.304 1.00 97.12 92 ASP A O 1
ATOM 663 N N . GLU A 1 93 ? -22.259 -6.920 16.395 1.00 96.88 93 GLU A N 1
ATOM 664 C CA . GLU A 1 93 ? -22.133 -5.547 16.864 1.00 96.88 93 GLU A CA 1
ATOM 665 C C . GLU A 1 93 ? -21.701 -4.594 15.756 1.00 96.88 93 GLU A C 1
ATOM 667 O O . GLU A 1 93 ? -22.265 -3.501 15.670 1.00 96.88 93 GLU A O 1
ATOM 672 N N . PHE A 1 94 ? -20.792 -5.018 14.875 1.00 97.69 94 PHE A N 1
ATOM 673 C CA . PHE A 1 94 ? -20.392 -4.256 13.692 1.00 97.69 94 PHE A CA 1
ATOM 674 C C . PHE A 1 94 ? -21.595 -3.918 12.807 1.00 97.69 94 PHE A C 1
ATOM 676 O O . PHE A 1 94 ? -21.798 -2.756 12.465 1.00 97.69 94 PHE A O 1
ATOM 683 N N . GLY A 1 95 ? -22.476 -4.892 12.548 1.00 97.00 95 GLY A N 1
ATOM 684 C CA . GLY A 1 95 ? -23.716 -4.668 11.792 1.00 97.00 95 GLY A CA 1
ATOM 685 C C . GLY A 1 95 ? -24.723 -3.729 12.474 1.00 97.00 95 GLY A C 1
ATOM 686 O O . GLY A 1 95 ? -25.749 -3.394 11.893 1.00 97.00 95 GLY A O 1
ATOM 687 N N . ARG A 1 96 ? -24.478 -3.301 13.723 1.00 96.88 96 ARG A N 1
ATOM 688 C CA . ARG A 1 96 ? -25.256 -2.225 14.363 1.00 96.88 96 ARG A CA 1
ATOM 689 C C . ARG A 1 96 ? -24.668 -0.840 14.114 1.00 96.88 96 ARG A C 1
ATOM 691 O O . ARG A 1 96 ? -25.355 0.136 14.415 1.00 96.88 96 ARG A O 1
ATOM 698 N N . TYR A 1 97 ? -23.406 -0.759 13.703 1.00 96.94 97 TYR A N 1
ATOM 699 C CA . TYR A 1 97 ? -22.755 0.476 13.279 1.00 96.94 97 TYR A CA 1
ATOM 700 C C . TYR A 1 97 ? -23.000 0.713 11.792 1.00 96.94 97 TYR A C 1
ATOM 702 O O . TYR A 1 97 ? -23.532 1.763 11.446 1.00 96.94 97 TYR A O 1
ATOM 710 N N . ASP A 1 98 ? -22.698 -0.292 10.974 1.00 97.94 98 ASP A N 1
ATOM 711 C CA . ASP A 1 98 ? -22.916 -0.318 9.525 1.00 97.94 98 ASP A CA 1
ATOM 712 C C . ASP A 1 98 ? -24.425 -0.423 9.218 1.00 97.94 98 ASP A C 1
ATOM 714 O O . ASP A 1 98 ? -25.027 -1.500 9.261 1.00 97.94 98 ASP A O 1
ATOM 718 N N . THR A 1 99 ? -25.074 0.728 9.025 1.00 97.50 99 THR A N 1
ATOM 719 C CA . THR A 1 99 ? -26.541 0.817 8.916 1.00 97.50 99 THR A CA 1
ATOM 720 C C . THR A 1 99 ? -27.015 0.555 7.491 1.00 97.50 99 THR A C 1
ATOM 722 O O . THR A 1 99 ? -28.138 0.074 7.301 1.00 97.50 99 THR A O 1
ATOM 725 N N . ASP A 1 100 ? -26.186 0.867 6.497 1.00 97.25 100 ASP A N 1
ATOM 726 C CA . ASP A 1 100 ? -26.475 0.606 5.087 1.00 97.25 100 ASP A CA 1
ATOM 727 C C . ASP A 1 100 ? -25.943 -0.751 4.588 1.00 97.25 100 ASP A C 1
ATOM 729 O O . ASP A 1 100 ? -26.333 -1.194 3.502 1.00 97.25 100 ASP A O 1
ATOM 733 N N . SER A 1 101 ? -25.206 -1.477 5.436 1.00 97.19 101 SER A N 1
ATOM 734 C CA . SER A 1 101 ? -24.664 -2.817 5.185 1.00 97.19 101 SER A CA 1
ATOM 735 C C . SER A 1 101 ? -23.668 -2.860 4.024 1.00 97.19 101 SER A C 1
ATOM 737 O O . SER A 1 101 ? -23.624 -3.856 3.287 1.00 97.19 101 SER A O 1
ATOM 739 N N . ASP A 1 102 ? -22.885 -1.796 3.835 1.00 96.25 102 ASP A N 1
ATOM 740 C CA . ASP A 1 102 ? -21.856 -1.719 2.794 1.00 96.25 102 ASP A CA 1
ATOM 741 C C . ASP A 1 102 ? -20.515 -2.368 3.210 1.00 96.25 102 ASP A C 1
ATOM 743 O O . ASP A 1 102 ? -19.607 -2.532 2.384 1.00 96.25 102 ASP A O 1
ATOM 747 N N . GLY A 1 103 ? -20.418 -2.825 4.465 1.00 94.88 103 GLY A N 1
ATOM 748 C CA . GLY A 1 103 ? -19.231 -3.447 5.044 1.00 94.88 103 GLY A CA 1
ATOM 749 C C . GLY A 1 103 ? -18.205 -2.446 5.578 1.00 94.88 103 GLY A C 1
ATOM 750 O O . GLY A 1 103 ? -17.075 -2.848 5.880 1.00 94.88 103 GLY A O 1
ATOM 751 N N . ARG A 1 104 ? -18.567 -1.167 5.677 1.00 97.50 104 ARG A N 1
ATOM 752 C CA . ARG A 1 104 ? -17.729 -0.060 6.139 1.00 97.50 104 ARG A CA 1
ATOM 753 C C . ARG A 1 104 ? -18.526 0.749 7.159 1.00 97.50 104 ARG A C 1
ATOM 755 O O . ARG A 1 104 ? -19.745 0.791 7.136 1.00 97.50 104 ARG A O 1
ATOM 762 N N . VAL A 1 105 ? -17.833 1.385 8.097 1.00 98.00 105 VAL A N 1
ATOM 763 C CA . VAL A 1 105 ? -18.476 2.313 9.036 1.00 98.00 105 VAL A CA 1
ATOM 764 C C . VAL A 1 105 ? -17.977 3.710 8.732 1.00 98.00 105 VAL A C 1
ATOM 766 O O . VAL A 1 105 ? -16.833 4.063 9.025 1.00 98.00 105 VAL A O 1
ATOM 769 N N . SER A 1 106 ? -18.850 4.520 8.147 1.00 97.88 106 SER A N 1
ATOM 770 C CA . SER A 1 106 ? -18.561 5.924 7.882 1.00 97.88 106 SER A CA 1
ATOM 771 C C . SER A 1 106 ? -18.494 6.743 9.177 1.00 97.88 106 SER A C 1
ATOM 773 O O . SER A 1 106 ? -19.050 6.379 10.221 1.00 97.88 106 SER A O 1
ATOM 775 N N . GLN A 1 107 ? -17.874 7.923 9.106 1.00 96.69 107 GLN A N 1
ATOM 776 C CA . GLN A 1 107 ? -17.834 8.855 10.237 1.00 96.69 107 GLN A CA 1
ATOM 777 C C . GLN A 1 107 ? -19.236 9.221 10.754 1.00 96.69 107 GLN A C 1
ATOM 779 O O . GLN A 1 107 ? -19.445 9.332 11.961 1.00 96.69 107 GLN A O 1
ATOM 784 N N . ALA A 1 108 ? -20.213 9.376 9.855 1.00 96.06 108 ALA A N 1
ATOM 785 C CA . ALA A 1 108 ? -21.582 9.728 10.227 1.00 96.06 108 ALA A CA 1
ATOM 786 C C . ALA A 1 108 ? -22.277 8.611 11.024 1.00 96.06 108 ALA A C 1
ATOM 788 O O . ALA A 1 108 ? -22.979 8.890 12.003 1.00 96.06 108 ALA A O 1
ATOM 789 N N . GLU A 1 109 ? -22.065 7.355 10.632 1.00 97.31 109 GLU A N 1
ATOM 790 C CA . GLU A 1 109 ? -22.610 6.182 11.318 1.00 97.31 109 GLU A CA 1
ATOM 791 C C . GLU A 1 109 ? -21.961 5.976 12.684 1.00 97.31 109 GLU A C 1
ATOM 793 O O . GLU A 1 109 ? -22.666 5.816 13.689 1.00 97.31 109 GLU A O 1
ATOM 798 N N . PHE A 1 110 ? -20.629 6.075 12.748 1.00 97.50 110 PHE A N 1
ATOM 799 C CA . PHE A 1 110 ? -19.894 6.033 14.008 1.00 97.50 110 PHE A CA 1
ATOM 800 C C . PHE A 1 110 ? -20.395 7.114 14.973 1.00 97.50 110 PHE A C 1
ATOM 802 O O . PHE A 1 110 ? -20.734 6.811 16.119 1.00 97.50 110 PHE A O 1
ATOM 809 N N . GLY A 1 111 ? -20.539 8.353 14.495 1.00 95.81 111 GLY A N 1
ATOM 810 C CA . GLY A 1 111 ? -21.042 9.477 15.280 1.00 95.81 111 GLY A CA 1
ATOM 811 C C . GLY A 1 111 ? -22.468 9.293 15.792 1.00 95.81 111 GLY A C 1
ATOM 812 O O . GLY A 1 111 ? -22.776 9.614 16.944 1.00 95.81 111 GLY A O 1
ATOM 813 N N . ALA A 1 112 ? -23.359 8.738 14.965 1.00 95.38 112 ALA A N 1
ATOM 814 C CA . ALA A 1 112 ? -24.723 8.416 15.379 1.00 95.38 112 ALA A CA 1
ATOM 815 C C . ALA A 1 112 ? -24.741 7.384 16.520 1.00 95.38 112 ALA A C 1
ATOM 817 O O . ALA A 1 112 ? -25.473 7.553 17.502 1.00 95.38 112 ALA A O 1
ATOM 818 N N . ARG A 1 113 ? -23.903 6.344 16.430 1.00 95.44 113 ARG A N 1
ATOM 819 C CA . ARG A 1 113 ? -23.780 5.313 17.473 1.00 95.44 113 ARG A CA 1
ATOM 820 C C . ARG A 1 113 ? -23.093 5.824 18.730 1.00 95.44 113 ARG A C 1
ATOM 822 O O . ARG A 1 113 ? -23.549 5.500 19.826 1.00 95.44 113 ARG A O 1
ATOM 829 N N . TYR A 1 114 ? -22.058 6.645 18.588 1.00 95.38 114 TYR A N 1
ATOM 830 C CA . TYR A 1 114 ? -21.342 7.280 19.692 1.00 95.38 114 TYR A CA 1
ATOM 831 C C . TYR A 1 114 ? -22.288 8.131 20.550 1.00 95.38 114 TYR A C 1
ATOM 833 O O . TYR A 1 114 ? -22.397 7.915 21.760 1.00 95.38 114 TYR A O 1
ATOM 841 N N . ARG A 1 115 ? -23.069 9.018 19.914 1.00 94.38 115 ARG A N 1
ATOM 842 C CA . ARG A 1 115 ? -24.080 9.838 20.602 1.00 94.38 115 ARG A CA 1
ATOM 843 C C . ARG A 1 115 ? -25.140 8.980 21.291 1.00 94.38 115 ARG A C 1
ATOM 845 O O . ARG A 1 115 ? -25.400 9.174 22.476 1.00 94.38 115 ARG A O 1
ATOM 852 N N . ALA A 1 116 ? -25.671 7.966 20.604 1.00 94.62 116 ALA A N 1
ATOM 853 C CA . ALA A 1 116 ? -26.649 7.049 21.192 1.00 94.62 116 ALA A CA 1
ATOM 854 C C . ALA A 1 116 ? -26.088 6.256 22.394 1.00 94.62 116 ALA A C 1
ATOM 856 O O . ALA A 1 116 ? -26.806 5.983 23.359 1.00 94.62 116 ALA A O 1
ATOM 857 N N . ALA A 1 117 ? -24.807 5.878 22.364 1.00 93.69 117 ALA A N 1
ATOM 858 C CA . ALA A 1 117 ? -24.147 5.186 23.467 1.00 93.69 117 ALA A CA 1
ATOM 859 C C . ALA A 1 117 ? -23.962 6.100 24.689 1.00 93.69 117 ALA A C 1
ATOM 861 O O . ALA A 1 117 ? -24.258 5.672 25.807 1.00 93.69 117 ALA A O 1
ATOM 862 N N . ILE A 1 118 ? -23.557 7.358 24.481 1.00 94.00 118 ILE A N 1
ATOM 863 C CA . ILE A 1 118 ? -23.441 8.359 25.552 1.00 94.00 118 ILE A CA 1
ATOM 864 C C . ILE A 1 118 ? -24.807 8.668 26.163 1.00 94.00 118 ILE A C 1
ATOM 866 O O . ILE A 1 118 ? -24.929 8.661 27.384 1.00 94.00 118 ILE A O 1
ATOM 870 N N . GLU A 1 119 ? -25.846 8.876 25.354 1.00 93.50 119 GLU A N 1
ATOM 871 C CA . GLU A 1 119 ? -27.200 9.135 25.864 1.00 93.50 119 GLU A CA 1
ATOM 872 C C . GLU A 1 119 ? -27.736 7.970 26.710 1.00 93.50 119 GLU A C 1
ATOM 874 O O . GLU A 1 119 ? -28.418 8.184 27.712 1.00 93.50 119 GLU A O 1
ATOM 879 N N . ARG A 1 120 ? -27.414 6.727 26.327 1.00 93.88 120 ARG A N 1
ATOM 880 C CA . ARG A 1 120 ? -27.929 5.523 26.992 1.00 93.88 120 ARG A CA 1
ATOM 881 C C . ARG A 1 120 ? -27.127 5.106 28.226 1.00 93.88 120 ARG A C 1
ATOM 883 O O . ARG A 1 120 ? -27.718 4.664 29.207 1.00 93.88 120 ARG A O 1
ATOM 890 N N . VAL A 1 121 ? -25.798 5.152 28.148 1.00 94.38 121 VAL A N 1
ATOM 891 C CA . VAL A 1 121 ? -24.883 4.576 29.155 1.00 94.38 121 VAL A CA 1
ATOM 892 C C . VAL A 1 121 ? -24.123 5.664 29.920 1.00 94.38 121 VAL A C 1
ATOM 894 O O . VAL A 1 121 ? -23.639 5.414 31.021 1.00 94.38 121 VAL A O 1
ATOM 897 N N . GLY A 1 122 ? -24.039 6.881 29.378 1.00 92.69 122 GLY A N 1
ATOM 898 C CA . GLY A 1 122 ? -23.301 8.003 29.965 1.00 92.69 122 GLY A CA 1
ATOM 899 C C . GLY A 1 122 ? -21.794 7.974 29.702 1.00 92.69 122 GLY A C 1
ATOM 900 O O . GLY A 1 122 ? -21.098 8.908 30.091 1.00 92.69 122 GLY A O 1
ATOM 901 N N . ALA A 1 123 ? -21.280 6.926 29.052 1.00 91.25 123 ALA A N 1
ATOM 902 C CA . ALA A 1 123 ? -19.874 6.788 28.694 1.00 91.25 123 ALA A CA 1
ATOM 903 C C . ALA A 1 123 ? -19.710 5.924 27.435 1.00 91.25 123 ALA A C 1
ATOM 905 O O . ALA A 1 123 ? -20.462 4.970 27.225 1.00 91.25 123 ALA A O 1
ATOM 906 N N . PHE A 1 124 ? -18.696 6.245 26.634 1.00 93.50 124 PHE A N 1
ATOM 907 C CA . PHE A 1 124 ? -18.217 5.437 25.514 1.00 93.50 124 PHE A CA 1
ATOM 908 C C . PHE A 1 124 ? -16.831 4.893 25.877 1.00 93.50 124 PHE A C 1
ATOM 910 O O . PHE A 1 124 ? -16.019 5.633 26.439 1.00 93.50 124 PHE A O 1
ATOM 917 N N . GLN A 1 125 ? -16.563 3.611 25.619 1.00 92.44 125 GLN A N 1
ATOM 918 C CA . GLN A 1 125 ? -15.221 3.069 25.841 1.00 92.44 125 GLN A CA 1
ATOM 919 C C . GLN A 1 125 ? -14.264 3.673 24.809 1.00 92.44 125 GLN A C 1
ATOM 921 O O . GLN A 1 125 ? -14.584 3.647 23.622 1.00 92.44 125 GLN A O 1
ATOM 926 N N . PRO A 1 126 ? -13.122 4.239 25.233 1.00 93.38 126 PRO A N 1
ATOM 927 C CA . PRO A 1 126 ? -12.161 4.782 24.287 1.00 93.38 126 PRO A CA 1
ATOM 928 C C . PRO A 1 126 ? -11.644 3.657 23.378 1.00 93.38 126 PRO A C 1
ATOM 930 O O . PRO A 1 126 ? -11.401 2.556 23.887 1.00 93.38 126 PRO A O 1
ATOM 933 N N . PRO A 1 127 ? -11.475 3.916 22.070 1.00 94.69 127 PRO A N 1
ATOM 934 C CA . PRO A 1 127 ? -10.866 2.949 21.170 1.00 94.69 127 PRO A CA 1
ATOM 935 C C . PRO A 1 127 ? -9.453 2.609 21.647 1.00 94.69 127 PRO A C 1
ATOM 937 O O . PRO A 1 127 ? -8.729 3.462 22.172 1.00 94.69 127 PRO A O 1
ATOM 940 N N . VAL A 1 128 ? -9.069 1.350 21.470 1.00 94.06 128 VAL A N 1
ATOM 941 C CA . VAL A 1 128 ? -7.685 0.919 21.626 1.00 94.06 128 VAL A CA 1
ATOM 942 C C . VAL A 1 128 ? -6.912 1.582 20.487 1.00 94.06 128 VAL A C 1
ATOM 944 O O . VAL A 1 128 ? -7.270 1.361 19.331 1.00 94.06 128 VAL A O 1
ATOM 947 N N . PRO A 1 129 ? -5.909 2.435 20.770 1.00 88.81 129 PRO A N 1
ATOM 948 C CA . PRO A 1 129 ? -5.072 2.959 19.703 1.00 88.81 129 PRO A CA 1
ATOM 949 C C . PRO A 1 129 ? -4.407 1.781 18.992 1.00 88.81 129 PRO A C 1
ATOM 951 O O . PRO A 1 129 ? -4.131 0.773 19.661 1.00 88.81 129 PRO A O 1
ATOM 954 N N . PRO A 1 130 ? -4.112 1.897 17.684 1.00 82.31 130 PRO A N 1
ATOM 955 C CA . PRO A 1 130 ? -3.346 0.871 17.000 1.00 82.31 130 PRO A CA 1
ATOM 956 C C . PRO A 1 130 ? -2.110 0.624 17.849 1.00 82.31 130 PRO A C 1
ATOM 958 O O . PRO A 1 130 ? -1.394 1.571 18.194 1.00 82.31 130 PRO A O 1
ATOM 961 N N . ALA A 1 131 ? -1.926 -0.623 18.293 1.00 78.62 131 ALA A N 1
ATOM 962 C CA . ALA A 1 131 ? -0.700 -0.998 18.973 1.00 78.62 131 ALA A CA 1
ATOM 963 C C . ALA A 1 131 ? 0.392 -0.573 18.010 1.00 78.62 131 ALA A C 1
ATOM 965 O O . ALA A 1 131 ? 0.387 -1.139 16.919 1.00 78.62 131 ALA A O 1
ATOM 966 N N . GLU A 1 132 ? 1.174 0.469 18.364 1.00 66.44 132 GLU A N 1
ATOM 967 C CA . GLU A 1 132 ? 2.155 1.112 17.479 1.00 66.44 132 GLU A CA 1
ATOM 968 C C . GLU A 1 132 ? 2.717 0.010 16.619 1.00 66.44 132 GLU A C 1
ATOM 970 O O . GLU A 1 132 ? 3.355 -0.881 17.188 1.00 66.44 132 GLU A O 1
ATOM 975 N N . ALA A 1 133 ? 2.318 -0.033 15.339 1.00 58.47 133 ALA A N 1
ATOM 976 C CA . ALA A 1 133 ? 2.605 -1.186 14.512 1.00 58.47 133 ALA A CA 1
ATOM 977 C C . ALA A 1 133 ? 4.117 -1.262 14.543 1.00 58.47 133 ALA A C 1
ATOM 979 O O . ALA A 1 133 ? 4.792 -0.378 14.010 1.00 58.47 133 ALA A O 1
ATOM 980 N N . VAL A 1 134 ? 4.651 -2.206 15.324 1.00 58.12 134 VAL A N 1
ATOM 981 C CA . VAL A 1 134 ? 6.085 -2.310 15.527 1.00 58.12 134 VAL A CA 1
ATOM 982 C C . VAL A 1 134 ? 6.525 -2.832 14.190 1.00 58.12 134 VAL A C 1
ATOM 984 O O . VAL A 1 134 ? 6.449 -4.039 13.959 1.00 58.12 134 VAL A O 1
ATOM 987 N N . ALA A 1 135 ? 6.835 -1.888 13.294 1.00 63.06 135 ALA A N 1
ATOM 988 C CA . ALA A 1 135 ? 7.023 -2.139 11.884 1.00 63.06 135 ALA A CA 1
ATOM 989 C C . ALA A 1 135 ? 7.906 -3.363 11.806 1.00 63.06 135 ALA A C 1
ATOM 991 O O . ALA A 1 135 ? 8.985 -3.350 12.421 1.00 63.06 135 ALA A O 1
ATOM 992 N N . ALA A 1 136 ? 7.393 -4.421 11.166 1.00 70.25 136 ALA A N 1
ATOM 993 C CA . ALA A 1 136 ? 8.003 -5.736 11.237 1.00 70.25 136 ALA A CA 1
ATOM 994 C C . ALA A 1 136 ? 9.521 -5.560 11.098 1.00 70.25 136 ALA A C 1
ATOM 996 O O . ALA A 1 136 ? 9.976 -4.842 10.189 1.00 70.25 136 ALA A O 1
ATOM 997 N N . PRO A 1 137 ? 10.322 -6.075 12.052 1.00 78.19 137 PRO A N 1
ATOM 998 C CA . PRO A 1 137 ? 11.745 -5.782 12.084 1.00 78.19 137 PRO A CA 1
ATOM 999 C C . PRO A 1 137 ? 12.344 -6.080 10.710 1.00 78.19 137 PRO A C 1
ATOM 1001 O O . PRO A 1 137 ? 11.879 -6.979 10.005 1.00 78.19 137 PRO A O 1
ATOM 1004 N N . ALA A 1 138 ? 13.321 -5.281 10.280 1.00 82.62 138 ALA A N 1
ATOM 1005 C CA . ALA A 1 138 ? 14.011 -5.552 9.025 1.00 82.62 138 ALA A CA 1
ATOM 1006 C C . ALA A 1 138 ? 14.620 -6.958 9.121 1.00 82.62 138 ALA A C 1
ATOM 1008 O O . ALA A 1 138 ? 15.502 -7.211 9.943 1.00 82.62 138 ALA A O 1
ATOM 1009 N N . ARG A 1 139 ? 14.067 -7.890 8.344 1.00 91.44 139 ARG A N 1
ATOM 1010 C CA . ARG A 1 139 ? 14.473 -9.292 8.321 1.00 91.44 139 ARG A CA 1
ATOM 1011 C C . ARG A 1 139 ? 15.337 -9.501 7.087 1.00 91.44 139 ARG A C 1
ATOM 1013 O O . ARG A 1 139 ? 14.990 -9.047 6.000 1.00 91.44 139 ARG A O 1
ATOM 1020 N N . GLY A 1 140 ? 16.465 -10.186 7.255 1.00 93.69 140 GLY A N 1
ATOM 1021 C CA . GLY A 1 140 ? 17.265 -10.637 6.114 1.00 93.69 140 GLY A CA 1
ATOM 1022 C C . GLY A 1 140 ? 16.527 -11.703 5.295 1.00 93.69 140 GLY A C 1
ATOM 1023 O O . GLY A 1 140 ? 15.553 -12.286 5.770 1.00 93.69 140 GLY A O 1
ATOM 1024 N N . THR A 1 141 ? 17.022 -12.009 4.096 1.00 95.56 141 THR A N 1
ATOM 1025 C CA . THR A 1 141 ? 16.434 -12.998 3.171 1.00 95.56 141 THR A CA 1
ATOM 1026 C C . THR A 1 141 ? 16.120 -14.339 3.846 1.00 95.56 141 THR A C 1
ATOM 1028 O O . THR A 1 141 ? 14.986 -14.809 3.790 1.00 95.56 141 THR A O 1
ATOM 1031 N N . ASP A 1 142 ? 17.086 -14.922 4.568 1.00 96.06 142 ASP A N 1
ATOM 1032 C CA . ASP A 1 142 ? 16.886 -16.191 5.286 1.00 96.06 142 ASP A CA 1
ATOM 1033 C C . ASP A 1 142 ? 15.847 -16.083 6.410 1.00 96.06 142 ASP A C 1
ATOM 1035 O O . ASP A 1 142 ? 15.104 -17.027 6.670 1.00 96.06 142 ASP A O 1
ATOM 1039 N N . GLN A 1 143 ? 15.793 -14.936 7.095 1.00 94.88 143 GLN A N 1
ATOM 1040 C CA . GLN A 1 143 ? 14.850 -14.708 8.191 1.00 94.88 143 GLN A CA 1
ATOM 1041 C C . GLN A 1 143 ? 13.422 -14.543 7.677 1.00 94.88 143 GLN A C 1
ATOM 1043 O O . GLN A 1 143 ? 12.504 -15.029 8.328 1.00 94.88 143 GLN A O 1
ATOM 1048 N N . LEU A 1 144 ? 13.237 -13.878 6.532 1.00 94.75 144 LEU A N 1
ATOM 1049 C CA . LEU A 1 144 ? 11.935 -13.769 5.878 1.00 94.75 144 LEU A CA 1
ATOM 1050 C C . LEU A 1 144 ? 11.446 -15.133 5.427 1.00 94.75 144 LEU A C 1
ATOM 1052 O O . LEU A 1 144 ? 10.353 -15.529 5.816 1.00 94.75 144 LEU A O 1
ATOM 1056 N N . ARG A 1 145 ? 12.279 -15.884 4.700 1.00 95.94 145 ARG A N 1
ATOM 1057 C CA . ARG A 1 145 ? 11.907 -17.234 4.283 1.00 95.94 145 ARG A CA 1
ATOM 1058 C C . ARG A 1 145 ? 11.494 -18.072 5.489 1.00 95.94 145 ARG A C 1
ATOM 1060 O O . ARG A 1 145 ? 10.367 -18.525 5.545 1.00 95.94 145 ARG A O 1
ATOM 1067 N N . ASN A 1 146 ? 12.356 -18.203 6.496 1.00 95.50 146 ASN A N 1
ATOM 1068 C CA . ASN A 1 146 ? 12.074 -19.064 7.647 1.00 95.50 146 ASN A CA 1
ATOM 1069 C C . ASN A 1 146 ? 10.866 -18.605 8.489 1.00 95.50 146 ASN A C 1
ATOM 1071 O O . ASN A 1 146 ? 10.346 -19.398 9.269 1.00 95.50 146 ASN A O 1
ATOM 1075 N N . ALA A 1 147 ? 10.467 -17.331 8.404 1.00 94.88 147 ALA A N 1
ATOM 1076 C CA . ALA A 1 147 ? 9.305 -16.814 9.122 1.00 94.88 147 ALA A CA 1
ATOM 1077 C C . ALA A 1 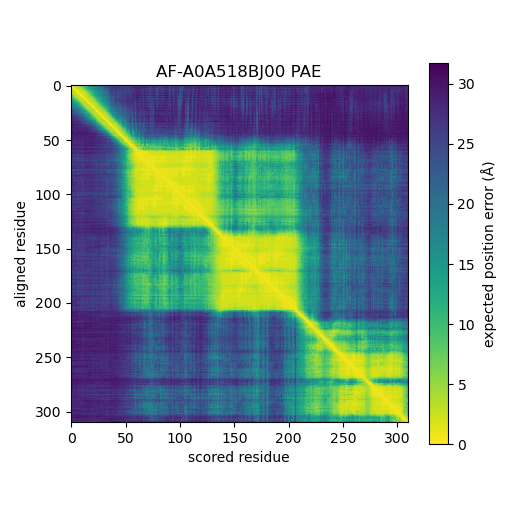147 ? 7.981 -17.133 8.414 1.00 94.88 147 ALA A C 1
ATOM 1079 O O . ALA A 1 147 ? 6.979 -17.326 9.100 1.00 94.88 147 ALA A O 1
ATOM 1080 N N . TYR A 1 148 ? 7.977 -17.175 7.078 1.00 96.44 148 TYR A N 1
ATOM 1081 C CA . TYR A 1 148 ? 6.754 -17.295 6.277 1.00 96.44 148 TYR A CA 1
ATOM 1082 C C . TYR A 1 148 ? 6.604 -18.645 5.558 1.00 96.44 148 TYR A C 1
ATOM 1084 O O . TYR A 1 148 ? 5.470 -19.055 5.322 1.00 96.44 148 TYR A O 1
ATOM 1092 N N . ASP A 1 149 ? 7.706 -19.354 5.293 1.00 97.50 149 ASP A N 1
ATOM 1093 C CA . ASP A 1 149 ? 7.754 -20.723 4.753 1.00 97.50 149 ASP A CA 1
ATOM 1094 C C . ASP A 1 149 ? 7.190 -21.703 5.796 1.00 97.50 149 ASP A C 1
ATOM 1096 O O . ASP A 1 149 ? 7.875 -22.163 6.715 1.00 97.50 149 ASP A O 1
ATOM 1100 N N . THR A 1 150 ? 5.887 -21.948 5.703 1.00 96.56 150 THR A N 1
ATOM 1101 C CA . THR A 1 150 ? 5.108 -22.721 6.673 1.00 96.56 150 THR A CA 1
ATOM 1102 C C . THR A 1 150 ? 5.283 -24.217 6.440 1.00 96.56 150 THR A C 1
ATOM 1104 O O . THR A 1 150 ? 5.227 -25.004 7.391 1.00 96.56 150 THR A O 1
ATOM 1107 N N . ASP A 1 151 ? 5.473 -24.623 5.183 1.00 96.81 151 ASP A N 1
ATOM 1108 C CA . ASP A 1 151 ? 5.662 -26.023 4.803 1.00 96.81 151 ASP A CA 1
ATOM 1109 C C . ASP A 1 151 ? 7.144 -26.459 4.777 1.00 96.81 151 ASP A C 1
ATOM 1111 O O . ASP A 1 151 ? 7.421 -27.654 4.625 1.00 96.81 151 ASP A O 1
ATOM 1115 N N . LEU A 1 152 ? 8.072 -25.529 5.039 1.00 96.81 152 LEU A N 1
ATOM 1116 C CA . LEU A 1 152 ? 9.525 -25.721 5.101 1.00 96.81 152 LEU A CA 1
ATOM 1117 C C . LEU A 1 152 ? 10.120 -26.223 3.779 1.00 96.81 152 LEU A C 1
ATOM 1119 O O . LEU A 1 152 ? 11.089 -26.996 3.778 1.00 96.81 152 LEU A O 1
ATOM 1123 N N . ASN A 1 153 ? 9.532 -25.824 2.651 1.00 96.44 153 ASN A N 1
ATOM 1124 C CA . ASN A 1 153 ? 9.974 -26.270 1.333 1.00 96.44 153 ASN A CA 1
ATOM 1125 C C . ASN A 1 153 ? 11.186 -25.481 0.796 1.00 96.44 153 ASN A C 1
ATOM 1127 O O . ASN A 1 153 ? 11.781 -25.888 -0.204 1.00 96.44 153 ASN A O 1
ATOM 1131 N N . GLY A 1 154 ? 11.595 -24.409 1.480 1.00 96.81 154 GLY A N 1
ATOM 1132 C CA . GLY A 1 154 ? 12.741 -23.585 1.111 1.00 96.81 154 GLY A CA 1
ATOM 1133 C C . GLY A 1 154 ? 12.425 -22.436 0.147 1.00 96.81 154 GLY A C 1
ATOM 1134 O O . GLY A 1 154 ? 13.361 -21.725 -0.233 1.00 96.81 154 GLY A O 1
ATOM 1135 N N . ALA A 1 155 ? 11.156 -22.227 -0.199 1.00 97.81 155 ALA A N 1
ATOM 1136 C CA . ALA A 1 155 ? 10.651 -21.174 -1.072 1.00 97.81 155 ALA A CA 1
ATOM 1137 C C . ALA A 1 155 ? 9.330 -20.606 -0.519 1.00 97.81 155 ALA A C 1
ATOM 1139 O O . ALA A 1 155 ? 8.681 -21.241 0.304 1.00 97.81 155 ALA A O 1
ATOM 1140 N N . LEU A 1 156 ? 8.941 -19.408 -0.962 1.00 98.00 156 LEU A N 1
ATOM 1141 C CA . LEU A 1 156 ? 7.665 -18.794 -0.572 1.00 98.00 156 LEU A CA 1
ATOM 1142 C C . LEU A 1 156 ? 6.629 -18.964 -1.680 1.00 98.00 156 LEU A C 1
ATOM 1144 O O . LEU A 1 156 ? 6.842 -18.494 -2.799 1.00 98.00 156 LEU A O 1
ATOM 1148 N N . ASP A 1 157 ? 5.508 -19.612 -1.376 1.00 98.06 157 ASP A N 1
ATOM 1149 C CA . ASP A 1 157 ? 4.380 -19.694 -2.305 1.00 98.06 157 ASP A CA 1
ATOM 1150 C C . ASP A 1 157 ? 3.472 -18.447 -2.256 1.00 98.06 157 ASP A C 1
ATOM 1152 O O . ASP A 1 157 ? 3.692 -17.505 -1.492 1.00 98.06 157 ASP A O 1
ATOM 1156 N N . LEU A 1 158 ? 2.431 -18.421 -3.095 1.00 97.69 158 LEU A N 1
ATOM 1157 C CA . LEU A 1 158 ? 1.495 -17.296 -3.176 1.00 97.69 158 LEU A CA 1
ATOM 1158 C C . LEU A 1 158 ? 0.801 -16.987 -1.836 1.00 97.69 158 LEU A C 1
ATOM 1160 O O . LEU A 1 158 ? 0.592 -15.818 -1.506 1.00 97.69 158 LEU A O 1
ATOM 1164 N N . ALA A 1 159 ? 0.413 -18.010 -1.070 1.00 97.44 159 ALA A N 1
ATOM 1165 C CA . ALA A 1 159 ? -0.309 -17.819 0.186 1.00 97.44 159 ALA A CA 1
ATOM 1166 C C . ALA A 1 159 ? 0.620 -17.273 1.278 1.00 97.44 159 ALA A C 1
ATOM 1168 O O . ALA A 1 159 ? 0.215 -16.424 2.074 1.00 97.44 159 ALA A O 1
ATOM 1169 N N . GLU A 1 160 ? 1.866 -17.734 1.297 1.00 97.56 160 GLU A N 1
ATOM 1170 C CA . GLU A 1 160 ? 2.904 -17.264 2.214 1.00 97.56 160 GLU A CA 1
ATOM 1171 C C . GLU A 1 160 ? 3.353 -15.843 1.872 1.00 97.56 160 GLU A C 1
ATOM 1173 O O . GLU A 1 160 ? 3.462 -15.008 2.770 1.00 97.56 160 GLU A O 1
ATOM 1178 N N . LEU A 1 161 ? 3.513 -15.534 0.580 1.00 96.81 161 LEU A N 1
ATOM 1179 C CA . LEU A 1 161 ? 3.805 -14.184 0.100 1.00 96.81 161 LEU A CA 1
ATOM 1180 C C . LEU A 1 161 ? 2.675 -13.204 0.435 1.00 96.81 161 LEU A C 1
ATOM 1182 O O . LEU A 1 161 ? 2.951 -12.086 0.856 1.00 96.81 161 LEU A O 1
ATOM 1186 N N . THR A 1 162 ? 1.413 -13.623 0.303 1.00 95.50 162 THR A N 1
ATOM 1187 C CA . THR A 1 162 ? 0.259 -12.789 0.683 1.00 95.50 162 THR A CA 1
ATOM 1188 C C . THR A 1 162 ? 0.317 -12.429 2.168 1.00 95.50 162 THR A C 1
ATOM 1190 O O . THR A 1 162 ? 0.201 -11.261 2.519 1.00 95.50 162 THR A O 1
ATOM 1193 N N . ARG A 1 163 ? 0.573 -13.410 3.048 1.00 93.44 163 ARG A N 1
ATOM 1194 C CA . ARG A 1 163 ? 0.742 -13.144 4.490 1.00 93.44 163 ARG A CA 1
ATOM 1195 C C . ARG A 1 163 ? 1.929 -12.232 4.775 1.00 93.44 163 ARG A C 1
ATOM 1197 O O . ARG A 1 163 ? 1.848 -11.399 5.666 1.00 93.44 163 ARG A O 1
ATOM 1204 N N . LEU A 1 164 ? 3.025 -12.405 4.039 1.00 94.75 164 LEU A N 1
ATOM 1205 C CA . LEU A 1 164 ? 4.202 -11.557 4.166 1.00 94.75 164 LEU A CA 1
ATOM 1206 C C . LEU A 1 164 ? 3.863 -10.105 3.811 1.00 94.75 164 LEU A C 1
ATOM 1208 O O . LEU A 1 164 ? 4.183 -9.218 4.590 1.00 94.75 164 LEU A O 1
ATOM 1212 N N . LEU A 1 165 ? 3.210 -9.844 2.679 1.00 93.62 165 LEU A N 1
ATOM 1213 C CA . LEU A 1 165 ? 2.856 -8.477 2.281 1.00 93.62 165 LEU A CA 1
ATOM 1214 C C . LEU A 1 165 ? 1.846 -7.833 3.244 1.00 93.62 165 LEU A C 1
ATOM 1216 O O . LEU A 1 165 ? 2.017 -6.663 3.583 1.00 93.62 165 LEU A O 1
ATOM 1220 N N . ASP A 1 166 ? 0.880 -8.606 3.751 1.00 89.50 166 ASP A N 1
ATOM 1221 C CA . ASP A 1 166 ? -0.057 -8.163 4.794 1.00 89.50 166 ASP A CA 1
ATOM 1222 C C . ASP A 1 166 ? 0.678 -7.772 6.091 1.00 89.50 166 ASP A C 1
ATOM 1224 O O . ASP A 1 166 ? 0.428 -6.710 6.653 1.00 89.50 166 ASP A O 1
ATOM 1228 N N . ASP A 1 167 ? 1.619 -8.597 6.561 1.00 89.12 167 ASP A N 1
ATOM 1229 C CA . ASP A 1 167 ? 2.377 -8.340 7.796 1.00 89.12 167 ASP A CA 1
ATOM 1230 C C . ASP A 1 167 ? 3.318 -7.128 7.691 1.00 89.12 167 ASP A C 1
ATOM 1232 O O . ASP A 1 167 ? 3.672 -6.516 8.704 1.00 89.12 167 ASP A O 1
ATOM 1236 N N . TYR A 1 168 ? 3.778 -6.815 6.479 1.00 90.12 168 TYR A N 1
ATOM 1237 C CA . TYR A 1 168 ? 4.606 -5.643 6.198 1.00 90.12 168 TYR A CA 1
ATOM 1238 C C . TYR A 1 168 ? 3.782 -4.402 5.829 1.00 90.12 168 TYR A C 1
ATOM 1240 O O . TYR A 1 168 ? 4.387 -3.367 5.551 1.00 90.12 168 TYR A O 1
ATOM 1248 N N . ASP A 1 169 ? 2.449 -4.500 5.872 1.00 86.62 169 ASP A N 1
ATOM 1249 C CA . ASP A 1 169 ? 1.504 -3.430 5.546 1.00 86.62 169 ASP A CA 1
ATOM 1250 C C . ASP A 1 169 ? 1.742 -2.842 4.144 1.00 86.62 169 ASP A C 1
ATOM 1252 O O . ASP A 1 169 ? 1.821 -1.632 3.937 1.00 86.62 169 ASP A O 1
ATOM 1256 N N . VAL A 1 170 ? 1.909 -3.730 3.154 1.00 87.94 170 VAL A N 1
ATOM 1257 C CA . VAL A 1 170 ? 2.092 -3.364 1.738 1.00 87.94 170 VAL A CA 1
ATOM 1258 C C . VAL A 1 170 ? 0.923 -3.892 0.892 1.00 87.94 170 VAL A C 1
ATOM 1260 O O . VAL A 1 170 ? 1.130 -4.719 -0.002 1.00 87.94 170 VAL A O 1
ATOM 1263 N N . PRO A 1 171 ? -0.323 -3.437 1.139 1.00 79.25 171 PRO A N 1
ATOM 1264 C CA . PRO A 1 171 ? -1.507 -3.951 0.443 1.00 79.25 171 PRO A CA 1
ATOM 1265 C C . PRO A 1 171 ? -1.571 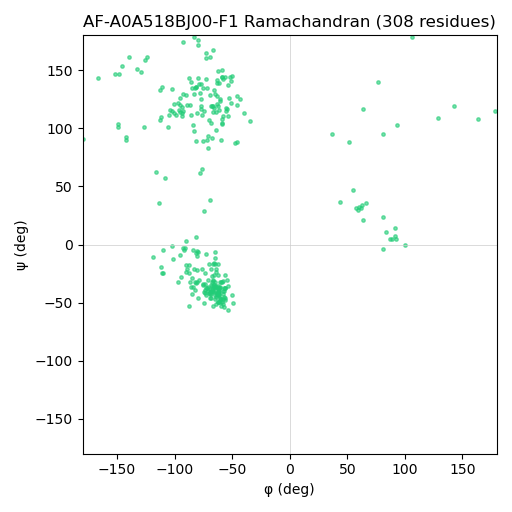-3.537 -1.034 1.00 79.25 171 PRO A C 1
ATOM 1267 O O . PRO A 1 171 ? -2.318 -4.124 -1.814 1.00 79.25 171 PRO A O 1
ATOM 1270 N N . GLU A 1 172 ? -0.802 -2.524 -1.438 1.00 84.94 172 GLU A N 1
ATOM 1271 C CA . GLU A 1 172 ? -0.797 -1.999 -2.809 1.00 84.94 172 GLU A CA 1
ATOM 1272 C C . GLU A 1 172 ? -0.197 -2.979 -3.829 1.00 84.94 172 GLU A C 1
ATOM 1274 O O . GLU A 1 172 ? -0.455 -2.869 -5.029 1.00 84.94 172 GLU A O 1
ATOM 1279 N N . ILE A 1 173 ? 0.612 -3.937 -3.370 1.00 91.06 173 ILE A N 1
ATOM 1280 C CA . ILE A 1 173 ? 1.273 -4.905 -4.240 1.00 91.06 173 ILE A CA 1
ATOM 1281 C C . ILE A 1 173 ? 0.417 -6.167 -4.326 1.00 91.06 173 ILE A C 1
ATOM 1283 O O . ILE A 1 173 ? 0.301 -6.918 -3.362 1.00 91.06 173 ILE A O 1
ATOM 1287 N N . ASP A 1 174 ? -0.124 -6.444 -5.515 1.00 93.75 174 ASP A N 1
ATOM 1288 C CA . ASP A 1 174 ? -0.783 -7.722 -5.788 1.00 93.75 174 ASP A CA 1
ATOM 1289 C C . ASP A 1 174 ? 0.244 -8.868 -5.643 1.00 93.75 174 ASP A C 1
ATOM 1291 O O . ASP A 1 174 ? 1.230 -8.903 -6.394 1.00 93.75 174 ASP A O 1
ATOM 1295 N N . PRO A 1 175 ? 0.038 -9.823 -4.713 1.00 95.94 175 PRO A N 1
ATOM 1296 C CA . PRO A 1 175 ? 0.976 -10.917 -4.478 1.00 95.94 175 PRO A CA 1
ATOM 1297 C C . PRO A 1 175 ? 1.171 -11.793 -5.719 1.00 95.94 175 PRO A C 1
ATOM 1299 O O . PRO A 1 175 ? 2.275 -12.286 -5.948 1.00 95.94 175 PRO A O 1
ATOM 1302 N N . ALA A 1 176 ? 0.144 -11.963 -6.559 1.00 96.06 176 ALA A N 1
ATOM 1303 C CA . ALA A 1 176 ? 0.264 -12.740 -7.790 1.00 96.06 176 ALA A CA 1
ATOM 1304 C C . ALA A 1 176 ? 1.146 -12.022 -8.820 1.00 96.06 176 ALA A C 1
ATOM 1306 O O . ALA A 1 176 ? 1.956 -12.659 -9.499 1.00 96.06 176 ALA A O 1
ATOM 1307 N N . LEU A 1 177 ? 1.029 -10.693 -8.903 1.00 94.50 177 LEU A N 1
ATOM 1308 C CA . LEU A 1 177 ? 1.869 -9.877 -9.774 1.00 94.50 177 LEU A CA 1
ATOM 1309 C C . LEU A 1 177 ? 3.319 -9.865 -9.282 1.00 94.50 177 LEU A C 1
ATOM 1311 O O . LEU A 1 177 ? 4.223 -10.096 -10.085 1.00 94.50 177 LEU A O 1
ATOM 1315 N N . ALA A 1 178 ? 3.541 -9.660 -7.981 1.00 95.25 178 ALA A N 1
ATOM 1316 C CA . ALA A 1 178 ? 4.873 -9.705 -7.379 1.00 95.25 178 ALA A CA 1
ATOM 1317 C C . ALA A 1 178 ? 5.555 -11.051 -7.625 1.00 95.25 178 ALA A C 1
ATOM 1319 O O . ALA A 1 178 ? 6.707 -11.084 -8.056 1.00 95.25 178 ALA A O 1
ATOM 1320 N N . LEU A 1 179 ? 4.821 -12.150 -7.430 1.00 96.56 179 LEU A N 1
ATOM 1321 C CA . LEU A 1 179 ? 5.329 -13.485 -7.703 1.00 96.56 179 LEU A CA 1
ATOM 1322 C C . LEU A 1 179 ? 5.712 -13.618 -9.181 1.00 96.56 179 LEU A C 1
ATOM 1324 O O . LEU A 1 179 ? 6.846 -13.961 -9.467 1.00 96.56 179 LEU A O 1
ATOM 1328 N N . SER A 1 180 ? 4.844 -13.224 -10.119 1.00 95.44 180 SER A N 1
ATOM 1329 C CA . SER A 1 180 ? 5.146 -13.302 -11.560 1.00 95.44 180 SER A CA 1
ATOM 1330 C C . SER A 1 180 ? 6.338 -12.451 -12.026 1.00 95.44 180 SER A C 1
ATOM 1332 O O . SER A 1 180 ? 6.938 -12.750 -13.055 1.00 95.44 180 SER A O 1
ATOM 1334 N N . GLN A 1 181 ? 6.657 -11.368 -11.310 1.00 95.38 181 GLN A N 1
ATOM 1335 C CA . GLN A 1 181 ? 7.771 -10.478 -11.646 1.00 95.38 181 GLN A CA 1
ATOM 1336 C C . GLN A 1 181 ? 9.100 -10.950 -11.054 1.00 95.38 181 GLN A C 1
ATOM 1338 O O . GLN A 1 181 ? 10.152 -10.688 -11.639 1.00 95.38 181 GLN A O 1
ATOM 1343 N N . LEU A 1 182 ? 9.054 -11.588 -9.884 1.00 96.12 182 LEU A N 1
ATOM 1344 C CA . LEU A 1 182 ? 10.236 -12.016 -9.138 1.00 96.12 182 LEU A CA 1
ATOM 1345 C C . LEU A 1 182 ? 10.631 -13.468 -9.435 1.00 96.12 182 LEU A C 1
ATOM 1347 O O . LEU A 1 182 ? 11.815 -13.781 -9.341 1.00 96.12 182 LEU A O 1
ATOM 1351 N N . ASP A 1 183 ? 9.666 -14.310 -9.807 1.00 97.56 183 ASP A N 1
ATOM 1352 C CA . ASP A 1 183 ? 9.834 -15.715 -10.189 1.00 97.56 183 ASP A CA 1
ATOM 1353 C C . ASP A 1 183 ? 10.440 -15.818 -11.601 1.00 97.56 183 ASP A C 1
ATOM 1355 O O . ASP A 1 183 ? 9.746 -15.823 -12.625 1.00 97.56 183 ASP A O 1
ATOM 1359 N N . ALA A 1 184 ? 11.771 -15.837 -11.661 1.00 96.62 184 ALA A N 1
ATOM 1360 C CA . ALA A 1 184 ? 12.527 -15.814 -12.907 1.00 96.62 184 ALA A CA 1
ATOM 1361 C C . ALA A 1 184 ? 12.471 -17.157 -13.649 1.00 96.62 184 ALA A C 1
ATOM 1363 O O . ALA A 1 184 ? 12.660 -17.189 -14.871 1.00 96.62 184 ALA A O 1
ATOM 1364 N N . ASP A 1 185 ? 12.233 -18.256 -12.930 1.00 96.69 185 ASP A N 1
ATOM 1365 C CA . ASP A 1 185 ? 12.180 -19.607 -13.488 1.00 96.69 185 ASP A CA 1
ATOM 1366 C C . ASP A 1 185 ? 10.753 -20.154 -13.678 1.00 96.69 185 ASP A C 1
ATOM 1368 O O . ASP A 1 185 ? 10.579 -21.225 -14.269 1.00 96.69 185 ASP A O 1
ATOM 1372 N N . SER A 1 186 ? 9.734 -19.371 -13.304 1.00 96.56 186 SER A N 1
ATOM 1373 C CA . SER A 1 186 ? 8.310 -19.718 -13.390 1.00 96.56 186 SER A CA 1
ATOM 1374 C C . SER A 1 186 ? 7.924 -20.936 -12.540 1.00 96.56 186 SER A C 1
ATOM 1376 O O . SER A 1 186 ? 7.017 -21.696 -12.910 1.00 96.56 186 SER A O 1
ATOM 1378 N N . SER A 1 187 ? 8.605 -21.146 -11.413 1.00 96.81 187 SER A N 1
ATOM 1379 C CA . SER A 1 187 ? 8.332 -22.228 -10.458 1.00 96.81 187 SER A CA 1
ATOM 1380 C C . SER A 1 187 ? 7.051 -22.024 -9.636 1.00 96.81 187 SER A C 1
ATOM 1382 O O . SER A 1 187 ? 6.599 -22.949 -8.953 1.00 96.81 187 SER A O 1
ATOM 1384 N N . GLN A 1 188 ? 6.421 -20.852 -9.747 1.00 97.25 188 GLN A N 1
ATOM 1385 C CA . GLN A 1 188 ? 5.285 -20.379 -8.955 1.00 97.25 188 GLN A CA 1
ATOM 1386 C C . GLN A 1 188 ? 5.603 -20.200 -7.465 1.00 97.25 188 GLN A C 1
ATOM 1388 O O . GLN A 1 188 ? 4.697 -20.222 -6.623 1.00 97.25 188 GLN A O 1
ATOM 1393 N N . ARG A 1 189 ? 6.885 -20.065 -7.126 1.00 97.81 189 ARG A N 1
ATOM 1394 C CA . ARG A 1 189 ? 7.399 -19.920 -5.763 1.00 97.81 189 ARG A CA 1
ATOM 1395 C C . ARG A 1 189 ? 8.619 -19.005 -5.805 1.00 97.81 189 ARG A C 1
ATOM 1397 O O . ARG A 1 189 ? 9.274 -18.927 -6.829 1.00 97.81 189 ARG A O 1
ATOM 1404 N N . LEU A 1 190 ? 8.918 -18.316 -4.707 1.00 97.75 190 LEU A N 1
ATOM 1405 C CA . LEU A 1 190 ? 10.108 -17.470 -4.613 1.00 97.75 190 LEU A CA 1
ATOM 1406 C C . LEU A 1 190 ? 11.226 -18.209 -3.883 1.00 97.75 190 LEU A C 1
ATOM 1408 O O . LEU A 1 190 ? 11.130 -18.444 -2.674 1.00 97.75 190 LEU A O 1
ATOM 1412 N N . GLU A 1 191 ? 12.290 -18.554 -4.603 1.00 97.56 191 GLU A N 1
ATOM 1413 C CA . GLU A 1 191 ? 13.490 -19.173 -4.038 1.00 97.56 191 GLU A CA 1
ATOM 1414 C C . GLU A 1 191 ? 14.413 -18.137 -3.367 1.00 97.56 191 GLU A C 1
ATOM 1416 O O . GLU A 1 191 ? 14.232 -16.922 -3.463 1.00 97.56 191 GLU A O 1
ATOM 1421 N N . LEU A 1 192 ? 15.454 -18.597 -2.664 1.00 96.19 192 LEU A N 1
ATOM 1422 C CA . LEU A 1 192 ? 16.322 -17.734 -1.850 1.00 96.19 192 LEU A CA 1
ATOM 1423 C C . LEU A 1 192 ? 16.962 -16.572 -2.642 1.00 96.19 192 LEU A C 1
ATOM 1425 O O . LEU A 1 192 ? 17.111 -15.467 -2.119 1.00 96.19 192 LEU A O 1
ATOM 1429 N N . ASN A 1 193 ? 17.341 -16.811 -3.897 1.00 95.81 193 ASN A N 1
ATOM 1430 C CA . ASN A 1 193 ? 17.888 -15.798 -4.805 1.00 95.81 193 ASN A CA 1
ATOM 1431 C C . ASN A 1 193 ? 16.854 -14.735 -5.204 1.00 95.81 193 ASN A C 1
ATOM 1433 O O . ASN A 1 193 ? 17.226 -13.579 -5.395 1.00 95.81 193 ASN A O 1
ATOM 1437 N N . GLU A 1 194 ? 15.579 -15.098 -5.293 1.00 96.94 194 GLU A N 1
ATOM 1438 C CA . GLU A 1 194 ? 14.484 -14.215 -5.711 1.00 96.94 194 GLU A CA 1
ATOM 1439 C C . GLU A 1 194 ? 13.935 -13.419 -4.525 1.00 96.94 194 GLU A C 1
ATOM 1441 O O . GLU A 1 194 ? 13.691 -12.215 -4.634 1.00 96.94 194 GLU A O 1
ATOM 1446 N N . ILE A 1 195 ? 13.876 -14.042 -3.339 1.00 96.31 195 ILE A N 1
ATOM 1447 C CA . ILE A 1 195 ? 13.534 -13.363 -2.079 1.00 96.31 195 ILE A CA 1
ATOM 1448 C C . ILE A 1 195 ? 14.513 -12.208 -1.809 1.00 96.31 195 ILE A C 1
ATOM 1450 O O . ILE A 1 195 ? 14.120 -11.188 -1.248 1.00 96.31 195 ILE A O 1
ATOM 1454 N N . GLY A 1 196 ? 15.775 -12.307 -2.244 1.00 95.12 196 GLY A N 1
ATOM 1455 C CA . GLY A 1 196 ? 16.747 -11.213 -2.123 1.00 95.12 196 GLY A CA 1
ATOM 1456 C C . GLY A 1 196 ? 16.328 -9.918 -2.838 1.00 95.12 196 GLY A C 1
ATOM 1457 O O . GLY A 1 196 ? 16.617 -8.822 -2.356 1.00 95.12 196 GLY A O 1
ATOM 1458 N N . PHE A 1 197 ? 15.606 -10.020 -3.955 1.00 93.62 197 PHE A N 1
ATOM 1459 C CA . PHE A 1 197 ? 15.039 -8.850 -4.627 1.00 93.62 197 PHE A CA 1
ATOM 1460 C C . PHE A 1 197 ? 13.826 -8.309 -3.870 1.00 93.62 197 PHE A C 1
ATOM 1462 O O . PHE A 1 197 ? 13.718 -7.095 -3.688 1.00 93.62 197 PHE A O 1
ATOM 1469 N N . LEU A 1 198 ? 12.969 -9.199 -3.355 1.00 93.88 198 LEU A N 1
ATOM 1470 C CA . LEU A 1 198 ? 11.826 -8.824 -2.519 1.00 93.88 198 LEU A CA 1
ATOM 1471 C C . LEU A 1 198 ? 12.269 -8.047 -1.270 1.00 93.88 198 LEU A C 1
ATOM 1473 O O . LEU A 1 198 ? 11.673 -7.027 -0.941 1.00 93.88 198 LEU A O 1
ATOM 1477 N N . THR A 1 199 ? 13.342 -8.474 -0.595 1.00 93.88 199 THR A N 1
ATOM 1478 C CA . THR A 1 199 ? 13.845 -7.775 0.602 1.00 93.88 199 THR A CA 1
ATOM 1479 C C . THR A 1 199 ? 14.307 -6.357 0.282 1.00 93.88 199 THR A C 1
ATOM 1481 O O . THR A 1 199 ? 14.003 -5.430 1.027 1.00 93.88 199 THR A O 1
ATOM 1484 N N . THR A 1 200 ? 14.986 -6.176 -0.853 1.00 91.31 200 THR A N 1
ATOM 1485 C CA . THR A 1 200 ? 15.450 -4.864 -1.321 1.00 91.31 200 THR A CA 1
ATOM 1486 C C . THR A 1 200 ? 14.268 -3.961 -1.676 1.00 91.31 200 THR A C 1
ATOM 1488 O O . THR A 1 200 ? 14.278 -2.774 -1.348 1.00 91.31 200 THR A O 1
ATOM 1491 N N . LEU A 1 201 ? 13.230 -4.519 -2.309 1.00 91.19 201 LEU A N 1
ATOM 1492 C CA . LEU A 1 201 ? 11.993 -3.803 -2.617 1.00 91.19 201 LEU A CA 1
ATOM 1493 C C . LEU A 1 201 ? 11.291 -3.335 -1.334 1.00 91.19 201 LEU A C 1
ATOM 1495 O O . LEU A 1 201 ? 10.983 -2.152 -1.208 1.00 91.19 201 LEU A O 1
ATOM 1499 N N . LEU A 1 202 ? 11.112 -4.230 -0.358 1.00 91.06 202 LEU A N 1
ATOM 1500 C CA . LEU A 1 202 ? 10.496 -3.907 0.932 1.00 91.06 202 LEU A CA 1
ATOM 1501 C C . LEU A 1 202 ? 11.305 -2.865 1.712 1.00 91.06 202 LEU A C 1
ATOM 1503 O O . LEU A 1 202 ? 10.731 -1.938 2.276 1.00 91.06 202 LEU A O 1
ATOM 1507 N N . ASP A 1 203 ? 12.634 -2.973 1.729 1.00 89.50 203 ASP A N 1
ATOM 1508 C CA . ASP A 1 203 ? 13.497 -1.996 2.403 1.00 89.50 203 ASP A CA 1
ATOM 1509 C C . ASP A 1 203 ? 13.434 -0.617 1.732 1.00 89.50 203 ASP A C 1
ATOM 1511 O O . ASP A 1 203 ? 13.411 0.412 2.410 1.00 89.50 203 ASP A O 1
ATOM 1515 N N . THR A 1 204 ? 13.318 -0.590 0.400 1.00 86.81 204 THR A N 1
ATOM 1516 C CA . THR A 1 204 ? 13.132 0.646 -0.371 1.00 86.81 204 THR A CA 1
ATOM 1517 C C . THR A 1 204 ? 11.794 1.309 -0.040 1.00 86.81 204 THR A C 1
ATOM 1519 O O . THR A 1 204 ? 11.776 2.504 0.253 1.00 86.81 204 THR A O 1
ATOM 1522 N N . LEU A 1 205 ? 10.698 0.541 -0.017 1.00 84.75 205 LEU A N 1
ATOM 1523 C CA . LEU A 1 205 ? 9.360 1.039 0.334 1.00 84.75 205 LEU A CA 1
ATOM 1524 C C . LEU A 1 205 ? 9.307 1.579 1.770 1.00 84.75 205 LEU A C 1
ATOM 1526 O O . LEU A 1 205 ? 8.695 2.611 2.028 1.00 84.75 205 LEU A O 1
ATOM 1530 N N . ARG A 1 206 ? 10.016 0.931 2.701 1.00 82.12 206 ARG A N 1
ATOM 1531 C CA . ARG A 1 206 ? 10.106 1.377 4.099 1.00 82.12 206 ARG A CA 1
ATOM 1532 C C . ARG A 1 206 ? 10.972 2.616 4.288 1.00 82.12 206 ARG A C 1
ATOM 1534 O O . ARG A 1 206 ? 10.626 3.500 5.067 1.00 82.12 206 ARG A O 1
ATOM 1541 N N . SER A 1 207 ? 12.126 2.660 3.626 1.00 80.69 207 SER A N 1
ATOM 1542 C CA . SER A 1 207 ? 13.104 3.750 3.764 1.00 80.69 207 SER A CA 1
ATOM 1543 C C . SER A 1 207 ? 12.681 5.007 3.014 1.00 80.69 207 SER A C 1
ATOM 1545 O O . SER A 1 207 ? 13.168 6.108 3.277 1.00 80.69 207 SER A O 1
ATOM 1547 N N . SER A 1 208 ? 11.796 4.852 2.041 1.00 68.25 208 SER A N 1
ATOM 1548 C CA . SER A 1 208 ? 11.221 5.938 1.281 1.00 68.25 208 SER A CA 1
ATOM 1549 C C . SER A 1 208 ? 9.763 5.600 1.009 1.00 68.25 208 SER A C 1
ATOM 1551 O O . SER A 1 208 ? 9.468 5.063 -0.057 1.00 68.25 208 SER A O 1
ATOM 1553 N N . PRO A 1 209 ? 8.833 6.039 1.883 1.00 57.88 209 PRO A N 1
ATOM 1554 C CA . PRO A 1 209 ? 7.429 6.210 1.515 1.00 57.88 209 PRO A CA 1
ATOM 1555 C C . PRO A 1 209 ? 7.290 7.389 0.530 1.00 57.88 209 PRO A C 1
ATOM 1557 O O . PRO A 1 209 ? 6.384 8.213 0.611 1.00 57.88 209 PRO A O 1
ATOM 1560 N N . VAL A 1 210 ? 8.251 7.535 -0.388 1.00 47.41 210 VAL A N 1
ATOM 1561 C CA . VAL A 1 210 ? 8.092 8.347 -1.577 1.00 47.41 210 VAL A CA 1
ATOM 1562 C C . VAL A 1 210 ? 7.013 7.618 -2.343 1.00 47.41 210 VAL A C 1
ATOM 1564 O O . VAL A 1 210 ? 7.206 6.462 -2.704 1.00 47.41 210 VAL A O 1
ATOM 1567 N N . HIS A 1 211 ? 5.881 8.281 -2.546 1.00 48.91 211 HIS A N 1
ATOM 1568 C CA . HIS A 1 211 ? 4.856 7.872 -3.486 1.00 48.91 211 HIS A CA 1
ATOM 1569 C C . HIS A 1 211 ? 5.515 7.532 -4.839 1.00 48.91 211 HIS A C 1
ATOM 1571 O O . HIS A 1 211 ? 5.658 8.393 -5.705 1.00 48.91 211 HIS A O 1
ATOM 1577 N N . LEU A 1 212 ? 5.961 6.286 -5.029 1.00 46.53 212 LEU A N 1
ATOM 1578 C CA . LEU A 1 212 ? 6.382 5.768 -6.333 1.00 46.53 212 LEU A CA 1
ATOM 1579 C C . LEU A 1 212 ? 5.170 5.700 -7.274 1.00 46.53 212 LEU A C 1
ATOM 1581 O O . LEU A 1 212 ? 5.327 5.700 -8.490 1.00 46.53 212 LEU A O 1
ATOM 1585 N N . PHE A 1 213 ? 3.971 5.785 -6.696 1.00 46.44 213 PHE A N 1
ATOM 1586 C CA . PHE A 1 213 ? 2.711 6.110 -7.346 1.00 46.44 213 PHE A CA 1
ATOM 1587 C C . PHE A 1 213 ? 2.258 7.519 -6.939 1.00 46.44 213 PHE A C 1
ATOM 1589 O O . PHE A 1 213 ? 1.203 7.718 -6.344 1.00 46.44 213 PHE A O 1
ATOM 1596 N N . GLY A 1 214 ? 3.098 8.524 -7.192 1.00 39.59 214 GLY A N 1
ATOM 1597 C CA . GLY A 1 214 ? 2.707 9.922 -7.043 1.00 39.59 214 GLY A CA 1
ATOM 1598 C C . GLY A 1 214 ? 1.461 10.210 -7.881 1.00 39.59 214 GLY A C 1
ATOM 1599 O O . GLY A 1 214 ? 1.507 10.063 -9.096 1.00 39.59 214 GLY A O 1
ATOM 1600 N N . ALA A 1 215 ? 0.377 10.590 -7.199 1.00 42.78 215 ALA A N 1
ATOM 1601 C CA . ALA A 1 215 ? -0.853 11.197 -7.711 1.00 42.78 215 ALA A CA 1
ATOM 1602 C C . ALA A 1 215 ? -1.343 10.684 -9.078 1.00 42.78 215 ALA A C 1
ATOM 1604 O O . ALA A 1 215 ? -0.960 11.217 -10.114 1.00 42.78 215 ALA A O 1
ATOM 1605 N N . GLU A 1 216 ? -2.257 9.709 -9.058 1.00 46.25 216 GLU A N 1
ATOM 1606 C CA . GLU A 1 216 ? -3.269 9.483 -10.106 1.00 46.25 216 GLU A CA 1
ATOM 1607 C C . GLU A 1 216 ? -2.783 9.573 -11.566 1.00 46.25 216 GLU A C 1
ATOM 1609 O O . GLU A 1 216 ? -3.516 10.029 -12.447 1.00 46.25 216 GLU A O 1
ATOM 1614 N N . ALA A 1 217 ? -1.565 9.122 -11.876 1.00 43.38 217 ALA A N 1
ATOM 1615 C CA . ALA A 1 217 ? -1.157 8.938 -13.261 1.00 43.38 217 ALA A CA 1
ATOM 1616 C C . ALA A 1 217 ? -1.934 7.736 -13.820 1.00 43.38 217 ALA A C 1
ATOM 1618 O O . ALA A 1 217 ? -1.466 6.603 -13.829 1.00 43.38 217 ALA A O 1
ATOM 1619 N N . THR A 1 218 ? -3.166 7.988 -14.263 1.00 51.25 218 THR A N 1
ATOM 1620 C CA . THR A 1 218 ? -4.079 6.997 -14.852 1.00 51.25 218 THR A CA 1
ATOM 1621 C C . THR A 1 218 ? -3.547 6.446 -16.176 1.00 51.25 218 THR A C 1
ATOM 1623 O O . THR A 1 218 ? -4.067 5.458 -16.689 1.00 51.25 218 THR A O 1
ATOM 1626 N N . THR A 1 219 ? -2.500 7.066 -16.731 1.00 55.41 219 THR A N 1
ATOM 1627 C CA . THR A 1 219 ? -1.845 6.654 -17.969 1.00 55.41 219 THR A CA 1
ATOM 1628 C C . THR A 1 219 ? -0.331 6.540 -17.794 1.00 55.41 219 THR A C 1
ATOM 1630 O O . THR A 1 219 ? 0.304 7.282 -17.042 1.00 55.41 219 THR A O 1
ATOM 1633 N N . LEU A 1 220 ? 0.263 5.613 -18.550 1.00 51.47 220 LEU A N 1
ATOM 1634 C CA . LEU A 1 220 ? 1.708 5.359 -18.619 1.00 51.47 220 LEU A CA 1
ATOM 1635 C C . LEU A 1 220 ? 2.500 6.629 -19.012 1.00 51.47 220 LEU A C 1
ATOM 1637 O O . LEU A 1 220 ? 3.653 6.810 -18.622 1.00 51.47 220 LEU A O 1
ATOM 1641 N N . GLU A 1 221 ? 1.853 7.548 -19.730 1.00 57.88 221 GLU A N 1
ATOM 1642 C CA . GLU A 1 221 ? 2.378 8.865 -20.108 1.00 57.88 221 GLU A CA 1
ATOM 1643 C C . GLU A 1 221 ? 2.481 9.834 -18.924 1.00 57.88 221 GLU A C 1
ATOM 1645 O O . GLU A 1 221 ? 3.392 10.660 -18.896 1.00 57.88 221 GLU A O 1
ATOM 1650 N N . GLY A 1 222 ? 1.604 9.723 -17.923 1.00 61.16 222 GLY A N 1
ATOM 1651 C CA . GLY A 1 222 ? 1.726 10.486 -16.679 1.00 61.16 222 GLY A CA 1
ATOM 1652 C C . GLY A 1 222 ? 2.960 10.079 -15.866 1.00 61.16 222 GLY A C 1
ATOM 1653 O O . GLY A 1 222 ? 3.577 10.927 -15.226 1.00 61.16 222 GLY A O 1
ATOM 1654 N N . LEU A 1 223 ? 3.361 8.805 -15.961 1.00 59.44 223 LEU A N 1
ATOM 1655 C CA . LEU A 1 223 ? 4.485 8.234 -15.213 1.00 59.44 223 LEU A CA 1
ATOM 1656 C C . LEU A 1 223 ? 5.849 8.485 -15.883 1.00 59.44 223 LEU A C 1
ATOM 1658 O O . LEU A 1 223 ? 6.840 8.717 -15.194 1.00 59.44 223 LEU A O 1
ATOM 1662 N N . PHE A 1 224 ? 5.912 8.461 -17.221 1.00 56.59 224 PHE A N 1
ATOM 1663 C CA . PHE A 1 224 ? 7.177 8.560 -17.973 1.00 56.59 224 PHE A CA 1
ATOM 1664 C C . PHE A 1 224 ? 7.285 9.775 -18.904 1.00 56.59 224 PHE A C 1
ATOM 1666 O O . PHE A 1 224 ? 8.360 10.046 -19.436 1.00 56.59 224 PHE A O 1
ATOM 1673 N N . GLY A 1 225 ? 6.196 10.506 -19.143 1.00 56.47 225 GLY A N 1
ATOM 1674 C CA . GLY A 1 225 ? 6.140 11.508 -20.205 1.00 56.47 225 GLY A CA 1
ATOM 1675 C C . GLY A 1 225 ? 6.625 12.899 -19.814 1.00 56.47 225 GLY A C 1
ATOM 1676 O O . GLY A 1 225 ? 6.874 13.706 -20.709 1.00 56.47 225 GLY A O 1
ATOM 1677 N N . THR A 1 226 ? 6.726 13.245 -18.526 1.00 67.06 226 THR A N 1
ATOM 1678 C CA . THR A 1 226 ? 7.045 14.622 -18.110 1.00 67.06 226 THR A CA 1
ATOM 1679 C C . THR A 1 226 ? 8.486 15.000 -18.478 1.00 67.06 226 THR A C 1
ATOM 1681 O O . THR A 1 226 ? 9.435 14.354 -18.027 1.00 67.06 226 THR A O 1
ATOM 1684 N N . PRO A 1 227 ? 8.690 16.036 -19.318 1.00 63.22 227 PRO A N 1
ATOM 1685 C CA . PRO A 1 227 ? 10.029 16.473 -19.680 1.00 63.22 227 PRO A CA 1
ATOM 1686 C C . PRO A 1 227 ? 10.723 17.040 -18.440 1.00 63.22 227 PRO A C 1
ATOM 1688 O O . PRO A 1 227 ? 10.271 18.011 -17.832 1.00 63.22 227 PRO A O 1
ATOM 1691 N N . ILE A 1 228 ? 11.839 16.426 -18.052 1.00 71.12 228 ILE A N 1
ATOM 1692 C CA . ILE A 1 228 ? 12.629 16.895 -16.917 1.00 71.12 228 ILE A CA 1
ATOM 1693 C C . ILE A 1 228 ? 13.548 18.009 -17.423 1.00 71.12 228 ILE A C 1
ATOM 1695 O O . ILE A 1 228 ? 14.575 17.748 -18.062 1.00 71.12 228 ILE A O 1
ATOM 1699 N N . SER A 1 229 ? 13.178 19.259 -17.134 1.00 69.88 229 SER A N 1
ATOM 1700 C CA . SER A 1 229 ? 14.038 20.423 -17.362 1.00 69.88 229 SER A CA 1
ATOM 1701 C C . SER A 1 229 ? 15.307 20.286 -16.529 1.00 69.88 229 SER A C 1
ATOM 1703 O O . SER A 1 229 ? 15.265 20.266 -15.298 1.00 69.88 229 SER A O 1
ATOM 1705 N N . ARG A 1 230 ? 16.458 20.179 -17.194 1.00 68.75 230 ARG A N 1
ATOM 1706 C CA . ARG A 1 230 ? 17.742 20.109 -16.498 1.00 68.75 230 ARG A CA 1
ATOM 1707 C C . ARG A 1 230 ? 18.134 21.524 -16.051 1.00 68.75 230 ARG A C 1
ATOM 1709 O O . ARG A 1 230 ? 18.077 22.437 -16.876 1.00 68.75 230 ARG A O 1
ATOM 1716 N N . PRO A 1 231 ? 18.517 21.740 -14.780 1.00 66.62 231 PRO A N 1
ATOM 1717 C CA . PRO A 1 231 ? 18.947 23.057 -14.329 1.00 66.62 231 PRO A CA 1
ATOM 1718 C C . PRO A 1 231 ? 20.174 23.492 -15.135 1.00 66.62 231 PRO A C 1
ATOM 1720 O O . PRO A 1 231 ? 21.162 22.763 -15.206 1.00 66.62 231 PRO A O 1
ATOM 1723 N N . ALA A 1 232 ? 20.100 24.667 -15.761 1.00 68.56 232 ALA A N 1
ATOM 1724 C CA . ALA A 1 232 ? 21.222 25.238 -16.491 1.00 68.56 232 ALA A CA 1
ATOM 1725 C C . ALA A 1 232 ? 22.297 25.682 -15.488 1.00 68.56 232 ALA A C 1
ATOM 1727 O O . ALA A 1 232 ? 22.123 26.672 -14.773 1.00 68.56 232 ALA A O 1
ATOM 1728 N N . GLY A 1 233 ? 23.402 24.939 -15.412 1.00 73.12 233 GLY A N 1
ATOM 1729 C CA . GLY A 1 233 ? 24.584 25.372 -14.677 1.00 73.12 233 GLY A CA 1
ATOM 1730 C C . GLY A 1 233 ? 25.176 26.639 -15.302 1.00 73.12 233 GLY A C 1
ATOM 1731 O O . GLY A 1 233 ? 25.211 26.789 -16.523 1.00 73.12 233 GLY A O 1
ATOM 1732 N N . LEU A 1 234 ? 25.658 27.567 -14.471 1.00 58.84 234 LEU A N 1
ATOM 1733 C CA . LEU A 1 234 ? 26.377 28.765 -14.922 1.00 58.84 234 LEU A CA 1
ATOM 1734 C C . LEU A 1 234 ? 27.623 28.354 -15.729 1.00 58.84 234 LEU A C 1
ATOM 1736 O O . LEU A 1 234 ? 28.624 27.932 -15.159 1.00 58.84 234 LEU A O 1
ATOM 1740 N N . GLY A 1 235 ? 27.550 28.494 -17.056 1.00 76.06 235 GLY A N 1
ATOM 1741 C CA . GLY A 1 235 ? 28.629 28.147 -17.990 1.00 76.06 235 GLY A CA 1
ATOM 1742 C C . GLY A 1 235 ? 28.473 26.797 -18.698 1.00 76.06 235 GLY A C 1
ATOM 1743 O O . GLY A 1 235 ? 29.323 26.457 -19.520 1.00 76.06 235 GLY A O 1
ATOM 1744 N N . GLU A 1 236 ? 27.404 26.045 -18.431 1.00 72.12 236 GLU A N 1
ATOM 1745 C CA . GLU A 1 236 ? 27.090 24.827 -19.178 1.00 72.12 236 GLU A CA 1
ATOM 1746 C C . GLU A 1 236 ? 26.291 25.151 -20.443 1.00 72.12 236 GLU A C 1
ATOM 1748 O O . GLU A 1 236 ? 25.410 26.012 -20.456 1.00 72.12 236 GLU A O 1
ATOM 1753 N N . VAL A 1 237 ? 26.613 24.455 -21.533 1.00 69.12 237 VAL A N 1
ATOM 1754 C CA . VAL A 1 237 ? 25.832 24.520 -22.771 1.00 69.12 237 VAL A CA 1
ATOM 1755 C C . VAL A 1 237 ? 24.433 23.975 -22.461 1.00 69.12 237 VAL A C 1
ATOM 1757 O O . VAL A 1 237 ? 24.353 22.875 -21.908 1.00 69.12 237 VAL A O 1
ATOM 1760 N N . PRO A 1 238 ? 23.344 24.697 -22.790 1.00 65.00 238 PRO A N 1
ATOM 1761 C CA . PRO A 1 238 ? 21.990 24.203 -22.569 1.00 65.00 238 PRO A CA 1
ATOM 1762 C C . PRO A 1 238 ? 21.837 22.850 -23.266 1.00 65.00 238 PRO A C 1
ATOM 1764 O O . PRO A 1 238 ? 21.973 22.741 -24.484 1.00 65.00 238 PRO A O 1
ATOM 1767 N N . MET A 1 239 ? 21.637 21.803 -22.469 1.00 68.00 239 MET A N 1
ATOM 1768 C CA . MET A 1 239 ? 21.383 20.460 -22.973 1.00 68.00 239 MET A CA 1
ATOM 1769 C C . MET A 1 239 ? 19.880 20.287 -23.203 1.00 68.00 239 MET A C 1
ATOM 1771 O O . MET A 1 239 ? 19.095 20.784 -22.391 1.00 68.00 239 MET A O 1
ATOM 1775 N N . PRO A 1 240 ? 19.471 19.563 -24.256 1.00 67.69 240 PRO A N 1
ATOM 1776 C CA . PRO A 1 240 ? 18.062 19.336 -24.534 1.00 67.69 240 PRO A CA 1
ATOM 1777 C C . PRO A 1 240 ? 17.391 18.557 -23.388 1.00 67.69 240 PRO A C 1
ATOM 1779 O O . PRO A 1 240 ? 18.053 17.750 -22.711 1.00 67.69 240 PRO A O 1
ATOM 1782 N N . PRO A 1 241 ? 16.087 18.792 -23.152 1.00 72.31 241 PRO A N 1
ATOM 1783 C CA . PRO A 1 241 ? 15.316 18.051 -22.163 1.00 72.31 241 PRO A CA 1
ATOM 1784 C C . PRO A 1 241 ? 15.379 16.547 -22.459 1.00 72.31 241 PRO A C 1
ATOM 1786 O O . PRO A 1 241 ? 15.436 16.118 -23.611 1.00 72.31 241 PRO A O 1
ATOM 1789 N N . ARG A 1 242 ? 15.408 15.724 -21.405 1.00 73.75 242 ARG A N 1
ATOM 1790 C CA . ARG A 1 242 ? 15.370 14.261 -21.534 1.00 73.75 242 ARG A CA 1
ATOM 1791 C C . ARG A 1 242 ? 14.059 13.737 -20.978 1.00 73.75 242 ARG A C 1
ATOM 1793 O O . ARG A 1 242 ? 13.685 14.081 -19.861 1.00 73.75 242 ARG A O 1
ATOM 1800 N N . ILE A 1 243 ? 13.426 12.857 -21.743 1.00 69.12 243 ILE A N 1
ATOM 1801 C CA . ILE A 1 243 ? 12.280 12.066 -21.301 1.00 69.12 243 ILE A CA 1
ATOM 1802 C C . ILE A 1 243 ? 12.818 10.696 -20.878 1.00 69.12 243 ILE A C 1
ATOM 1804 O O . ILE A 1 243 ? 13.509 10.028 -21.654 1.00 69.12 243 ILE A O 1
ATOM 1808 N N . ALA A 1 244 ? 12.590 10.308 -19.625 1.00 64.50 244 ALA A N 1
ATOM 1809 C CA . ALA A 1 244 ? 13.064 9.036 -19.093 1.00 64.50 244 ALA A CA 1
ATOM 1810 C C . ALA A 1 244 ? 12.103 7.899 -19.483 1.00 64.50 244 ALA A C 1
ATOM 1812 O O . ALA A 1 244 ? 10.897 8.030 -19.329 1.00 64.50 244 ALA A O 1
ATOM 1813 N N . GLY A 1 245 ? 12.638 6.766 -19.951 1.00 65.75 245 GLY A N 1
ATOM 1814 C C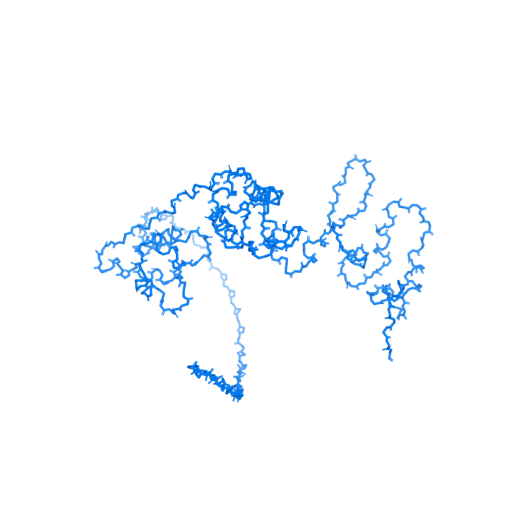A . GLY A 1 245 ? 11.865 5.536 -20.170 1.00 65.75 245 GLY A CA 1
ATOM 1815 C C . GLY A 1 245 ? 11.564 5.171 -21.636 1.00 65.75 245 GLY A C 1
ATOM 1816 O O . GLY A 1 245 ? 11.988 5.868 -22.572 1.00 65.75 245 GLY A O 1
ATOM 1817 N N . PRO A 1 246 ? 10.875 4.033 -21.853 1.00 66.81 246 PRO A N 1
ATOM 1818 C CA . PRO A 1 246 ? 10.494 3.510 -23.167 1.00 66.81 246 PRO A CA 1
ATOM 1819 C C . PRO A 1 246 ? 9.300 4.287 -23.743 1.00 66.81 246 PRO A C 1
ATOM 1821 O O . PRO A 1 246 ? 8.204 3.765 -23.899 1.00 66.81 246 PRO A O 1
ATOM 1824 N N . VAL A 1 247 ? 9.520 5.568 -24.032 1.00 73.38 247 VAL A N 1
ATOM 1825 C CA . VAL A 1 247 ? 8.514 6.450 -24.630 1.00 73.38 247 VAL A CA 1
ATOM 1826 C C . VAL A 1 247 ? 8.533 6.296 -26.157 1.00 73.38 247 VAL A C 1
ATOM 1828 O O . VAL A 1 247 ? 9.635 6.280 -26.727 1.00 73.38 247 VAL A O 1
ATOM 1831 N N . PRO A 1 248 ? 7.363 6.182 -26.824 1.00 80.12 248 PRO A N 1
ATOM 1832 C CA . PRO A 1 248 ? 7.273 6.136 -28.279 1.00 80.12 248 PRO A CA 1
ATOM 1833 C C . PRO A 1 248 ? 8.056 7.282 -28.939 1.00 80.12 248 PRO A C 1
ATOM 1835 O O . PRO A 1 248 ? 8.090 8.389 -28.395 1.00 80.12 248 PRO A O 1
ATOM 1838 N N . PRO A 1 249 ? 8.682 7.059 -30.111 1.00 82.31 249 PRO A N 1
ATOM 1839 C CA . PRO A 1 249 ? 9.455 8.094 -30.795 1.00 82.31 249 PRO A CA 1
ATOM 1840 C C . PRO A 1 249 ? 8.668 9.388 -31.032 1.00 82.31 249 PRO A C 1
ATOM 1842 O O . PRO A 1 249 ? 9.244 10.459 -30.894 1.00 82.31 249 PRO A O 1
ATOM 1845 N N . PHE A 1 250 ? 7.365 9.290 -31.317 1.00 85.25 250 PHE A N 1
ATOM 1846 C CA . PHE A 1 250 ? 6.489 10.436 -31.567 1.00 85.25 250 PHE A CA 1
ATOM 1847 C C . PHE A 1 250 ? 6.425 11.404 -30.375 1.00 85.25 250 PHE A C 1
ATOM 1849 O O . PHE A 1 250 ? 6.776 12.569 -30.504 1.00 85.25 250 PHE A O 1
ATOM 1856 N N . THR A 1 251 ? 6.112 10.901 -29.178 1.00 85.44 251 THR A N 1
ATOM 1857 C CA . THR A 1 251 ? 6.007 11.702 -27.943 1.00 85.44 251 THR A CA 1
ATOM 1858 C C . THR A 1 251 ? 7.342 12.314 -27.504 1.00 85.44 251 THR A C 1
ATOM 1860 O O . THR A 1 251 ? 7.380 13.202 -26.662 1.00 85.44 251 THR A O 1
ATOM 1863 N N . ARG A 1 252 ? 8.471 11.820 -28.027 1.00 83.38 252 ARG A N 1
ATOM 1864 C CA . ARG A 1 252 ? 9.785 12.439 -27.791 1.00 83.38 252 ARG A CA 1
ATOM 1865 C C . ARG A 1 252 ? 10.045 13.643 -28.686 1.00 83.38 252 ARG A C 1
ATOM 1867 O O . ARG A 1 252 ? 10.940 14.422 -28.367 1.00 83.38 252 ARG A O 1
ATOM 1874 N N . LEU A 1 253 ? 9.344 13.723 -29.810 1.00 87.69 253 LEU A N 1
ATOM 1875 C CA . LEU A 1 253 ? 9.503 14.769 -30.807 1.00 87.69 253 LEU A CA 1
ATOM 1876 C C . LEU A 1 253 ? 8.472 15.883 -30.628 1.00 87.69 253 LEU A C 1
ATOM 1878 O O . LEU A 1 253 ? 8.824 17.018 -30.885 1.00 87.69 253 LEU A O 1
ATOM 1882 N N . ASP A 1 254 ? 7.268 15.572 -30.155 1.00 90.00 254 ASP A N 1
ATOM 1883 C CA . ASP A 1 254 ? 6.208 16.535 -29.827 1.00 90.00 254 ASP A CA 1
ATOM 1884 C C . ASP A 1 254 ? 6.437 17.115 -28.410 1.00 90.00 254 ASP A C 1
ATOM 1886 O O . ASP A 1 254 ? 6.168 16.453 -27.398 1.00 90.00 254 ASP A O 1
ATOM 1890 N N . LEU A 1 255 ? 7.050 18.306 -28.318 1.00 87.50 255 LEU A N 1
ATOM 1891 C CA . LEU A 1 255 ? 7.498 18.873 -27.037 1.00 87.50 255 LEU A CA 1
ATOM 1892 C C . LEU A 1 255 ? 6.377 19.570 -26.264 1.00 87.50 255 LEU A C 1
ATOM 1894 O O . LEU A 1 255 ? 6.417 19.575 -25.026 1.00 87.50 255 LEU A O 1
ATOM 1898 N N . ASP A 1 256 ? 5.417 20.174 -26.960 1.00 86.50 256 ASP A N 1
ATOM 1899 C CA . ASP A 1 256 ? 4.286 20.882 -26.356 1.00 86.50 256 ASP A CA 1
ATOM 1900 C C . ASP A 1 256 ? 3.019 20.018 -26.225 1.00 86.50 256 ASP A C 1
ATOM 1902 O O . ASP A 1 256 ? 2.122 20.373 -25.451 1.00 86.50 256 ASP A O 1
ATOM 1906 N N . ARG A 1 257 ? 3.024 18.824 -26.831 1.00 86.81 257 ARG A N 1
ATOM 1907 C CA . ARG A 1 257 ? 1.983 17.790 -26.761 1.00 86.81 257 ARG A CA 1
ATOM 1908 C C . ARG A 1 257 ? 0.676 18.213 -27.408 1.00 86.81 257 ARG A C 1
ATOM 1910 O O . ARG A 1 257 ? -0.401 17.864 -26.906 1.00 86.81 257 ARG A O 1
ATOM 1917 N N . ASP A 1 258 ? 0.754 18.974 -28.489 1.00 88.50 258 ASP A N 1
ATOM 1918 C CA . ASP A 1 258 ? -0.427 19.378 -29.243 1.00 88.50 258 ASP A CA 1
ATOM 1919 C C . ASP A 1 258 ? -0.944 18.274 -30.192 1.00 88.50 258 ASP A C 1
ATOM 1921 O O . ASP A 1 258 ? -2.055 18.382 -30.723 1.00 88.50 258 ASP A O 1
ATOM 1925 N N . GLY A 1 259 ? -0.202 17.165 -30.315 1.00 89.69 259 GLY A N 1
ATOM 1926 C CA . GLY A 1 259 ? -0.543 16.021 -31.156 1.00 89.69 259 GLY A CA 1
ATOM 1927 C C . GLY A 1 259 ? 0.055 16.083 -32.564 1.00 89.69 259 GLY A C 1
ATOM 1928 O O . GLY A 1 259 ? -0.227 15.184 -33.367 1.00 89.69 259 GLY A O 1
ATOM 1929 N N . GLY A 1 260 ? 0.879 17.091 -32.857 1.00 91.25 260 GLY A N 1
ATOM 1930 C CA . GLY A 1 260 ? 1.675 17.222 -34.070 1.00 91.25 260 GLY A CA 1
ATOM 1931 C C . GLY A 1 260 ? 3.158 17.436 -33.754 1.00 91.25 260 GLY A C 1
ATOM 1932 O O . GLY A 1 260 ? 3.537 17.832 -32.664 1.00 91.25 260 GLY A O 1
ATOM 1933 N N . ILE A 1 261 ? 4.033 17.142 -34.716 1.00 92.38 261 ILE A N 1
ATOM 1934 C CA . ILE A 1 261 ? 5.445 17.547 -34.640 1.00 92.38 261 ILE A CA 1
ATOM 1935 C C . ILE A 1 261 ? 5.644 18.714 -35.601 1.00 92.38 261 ILE A C 1
ATOM 1937 O O . ILE A 1 261 ? 5.587 18.535 -36.823 1.00 92.38 261 ILE A O 1
ATOM 1941 N N . THR A 1 262 ? 5.892 19.897 -35.051 1.00 93.62 262 THR A N 1
ATOM 1942 C CA . THR A 1 262 ? 6.085 21.139 -35.807 1.00 93.62 262 THR A CA 1
ATOM 1943 C C . THR A 1 262 ? 7.564 21.410 -36.113 1.00 93.62 262 THR A C 1
ATOM 1945 O O . THR A 1 262 ? 8.484 20.701 -35.686 1.00 93.62 262 THR A O 1
ATOM 1948 N N . VAL A 1 263 ? 7.830 22.462 -36.893 1.00 92.69 263 VAL A N 1
ATOM 1949 C CA . VAL A 1 263 ? 9.203 22.919 -37.169 1.00 92.69 263 VAL A CA 1
ATOM 1950 C C . VAL A 1 263 ? 9.868 23.433 -35.890 1.00 92.69 263 VAL A C 1
ATOM 1952 O O . VAL A 1 263 ? 11.077 23.254 -35.703 1.00 92.69 263 VAL A O 1
ATOM 1955 N N . GLU A 1 264 ? 9.091 24.061 -35.016 1.00 90.38 264 GLU A N 1
ATOM 1956 C CA . GLU A 1 264 ? 9.511 24.597 -33.729 1.00 90.38 264 GLU A CA 1
ATOM 1957 C C . GLU A 1 264 ? 10.017 23.479 -32.808 1.00 90.38 264 GLU A C 1
ATOM 1959 O O . GLU A 1 264 ? 11.104 23.617 -32.235 1.00 90.38 264 GLU A O 1
ATOM 1964 N N . ASP A 1 265 ? 9.313 22.345 -32.760 1.00 88.88 265 ASP A N 1
ATOM 1965 C CA . ASP A 1 265 ? 9.710 21.174 -31.972 1.00 88.88 265 ASP A CA 1
ATOM 1966 C C . ASP A 1 265 ? 11.058 20.598 -32.416 1.00 88.88 265 ASP A C 1
ATOM 1968 O O . ASP A 1 265 ? 11.982 20.404 -31.617 1.00 88.88 265 ASP A O 1
ATOM 1972 N N . LEU A 1 266 ? 11.215 20.381 -33.726 1.00 88.31 266 LEU A N 1
ATOM 1973 C CA . LEU A 1 266 ? 12.457 19.859 -34.297 1.00 88.31 266 LEU A CA 1
ATOM 1974 C C . LEU A 1 266 ? 13.623 20.839 -34.115 1.00 88.31 266 LEU A C 1
ATOM 1976 O O . LEU A 1 266 ? 14.750 20.417 -33.849 1.00 88.31 266 LEU A O 1
ATOM 1980 N N . THR A 1 267 ? 13.356 22.144 -34.206 1.00 87.50 267 THR A N 1
ATOM 1981 C CA . THR A 1 267 ? 14.366 23.192 -33.987 1.00 87.50 267 THR A CA 1
ATOM 1982 C C . THR A 1 267 ? 14.821 23.226 -32.526 1.00 87.50 267 THR A C 1
ATOM 1984 O O . THR A 1 267 ? 16.008 23.411 -32.250 1.00 87.50 267 THR A O 1
ATOM 1987 N N . ALA A 1 268 ? 13.909 23.012 -31.573 1.00 84.12 268 ALA A N 1
ATOM 1988 C CA . ALA A 1 268 ? 14.249 22.921 -30.155 1.00 84.12 268 ALA A CA 1
ATOM 1989 C C . ALA A 1 268 ? 15.103 21.677 -29.836 1.00 84.12 268 ALA A C 1
ATOM 1991 O O . ALA A 1 268 ? 15.957 21.727 -28.946 1.00 84.12 268 ALA A O 1
ATOM 1992 N N . LEU A 1 269 ? 14.929 20.589 -30.593 1.00 83.12 269 LEU A N 1
ATOM 1993 C CA . LEU A 1 269 ? 15.693 19.344 -30.452 1.00 83.12 269 LEU A CA 1
ATOM 1994 C C . LEU A 1 269 ? 17.053 19.343 -31.169 1.00 83.12 269 LEU A C 1
ATOM 1996 O O . LEU A 1 269 ? 17.929 18.558 -30.800 1.00 83.12 269 LEU A O 1
ATOM 2000 N N . GLU A 1 270 ? 17.269 20.212 -32.162 1.00 80.25 270 GLU A N 1
ATOM 2001 C CA . GLU A 1 270 ? 18.532 20.284 -32.919 1.00 80.25 270 GLU A CA 1
ATOM 2002 C C . GLU A 1 270 ? 19.733 20.763 -32.080 1.00 80.25 270 GLU A C 1
ATOM 2004 O O . GLU A 1 270 ? 20.890 20.528 -32.441 1.00 80.25 270 GLU A O 1
ATOM 2009 N N . PHE A 1 271 ? 19.514 21.371 -30.914 1.00 65.31 271 PHE A N 1
ATOM 2010 C CA . PHE A 1 271 ? 20.607 21.810 -30.047 1.00 65.31 271 PHE A CA 1
ATOM 2011 C C . PHE A 1 271 ? 21.239 20.630 -29.274 1.00 65.31 271 PHE A C 1
ATOM 2013 O O . PHE A 1 271 ? 20.524 19.944 -28.542 1.00 65.31 271 PHE A O 1
ATOM 2020 N N . PRO A 1 272 ? 22.572 20.378 -29.335 1.00 55.22 272 PRO A N 1
ATOM 2021 C CA . PRO A 1 272 ? 23.660 21.107 -29.998 1.00 55.22 272 PRO A CA 1
ATOM 2022 C C . PRO A 1 272 ? 24.298 20.311 -31.164 1.00 55.22 272 PRO A C 1
ATOM 2024 O O . PRO A 1 272 ? 25.519 20.336 -31.344 1.00 55.22 272 PRO A O 1
ATOM 2027 N N . MET A 1 273 ? 23.516 19.535 -31.921 1.00 55.16 273 MET A N 1
ATOM 2028 C CA . MET A 1 273 ? 24.052 18.718 -33.012 1.00 55.16 273 MET A CA 1
ATOM 2029 C C . MET A 1 273 ? 24.261 19.575 -34.264 1.00 55.16 273 MET A C 1
ATOM 2031 O O . MET A 1 273 ? 23.325 20.035 -34.898 1.00 55.16 273 MET A O 1
ATOM 2035 N N . THR A 1 274 ? 25.519 19.769 -34.658 1.00 56.69 274 THR A N 1
ATOM 2036 C CA . THR A 1 274 ? 25.946 20.580 -35.816 1.00 56.69 274 THR A CA 1
ATOM 2037 C C . THR A 1 274 ? 25.693 19.918 -37.178 1.00 56.69 274 THR A C 1
ATOM 2039 O O . THR A 1 274 ? 26.428 20.158 -38.141 1.00 56.69 274 THR A O 1
ATOM 2042 N N . LEU A 1 275 ? 24.678 19.060 -37.289 1.00 64.62 275 LEU A N 1
ATOM 2043 C CA . LEU A 1 275 ? 24.298 18.476 -38.570 1.00 64.62 275 LEU A CA 1
ATOM 2044 C C . LEU A 1 275 ? 23.398 19.471 -39.318 1.00 64.62 275 LEU A C 1
ATOM 2046 O O . LEU A 1 275 ? 22.433 19.954 -38.738 1.00 64.62 275 LEU A O 1
ATOM 2050 N N . PRO A 1 276 ? 23.678 19.789 -40.595 1.00 73.38 276 PRO A N 1
ATOM 2051 C CA . PRO A 1 276 ? 22.860 20.695 -41.396 1.00 73.38 276 PRO A CA 1
ATOM 2052 C C . PRO A 1 276 ? 21.603 19.971 -41.893 1.00 73.38 276 PRO A C 1
ATOM 2054 O O . PRO A 1 276 ? 21.414 19.780 -43.096 1.00 73.38 276 PRO A O 1
ATOM 2057 N N . VAL A 1 277 ? 20.764 19.512 -40.970 1.00 80.12 277 VAL A N 1
ATOM 2058 C CA . VAL A 1 277 ? 19.407 19.095 -41.308 1.00 80.12 277 VAL A CA 1
ATOM 2059 C C . VAL A 1 277 ? 18.574 20.373 -41.430 1.00 80.12 277 VAL A C 1
ATOM 2061 O O . VAL A 1 277 ? 18.850 21.384 -40.793 1.00 80.12 277 VAL A O 1
ATOM 2064 N N . ARG A 1 278 ? 17.634 20.398 -42.376 1.00 88.56 278 ARG A N 1
ATOM 2065 C CA . ARG A 1 278 ? 16.674 21.497 -42.513 1.00 88.56 278 ARG A CA 1
ATOM 2066 C C . ARG A 1 278 ? 15.340 20.968 -42.004 1.00 88.56 278 ARG A C 1
ATOM 2068 O O . ARG A 1 278 ? 14.698 20.251 -42.775 1.00 88.56 278 ARG A O 1
ATOM 2075 N N . PRO A 1 279 ? 14.913 21.295 -40.772 1.00 88.69 279 PRO A N 1
ATOM 2076 C CA . PRO A 1 279 ? 13.673 20.776 -40.192 1.00 88.69 279 PRO A CA 1
ATOM 2077 C C . PRO A 1 279 ? 12.468 20.942 -41.121 1.00 88.69 279 PRO A C 1
ATOM 2079 O O . PRO A 1 279 ? 11.748 19.986 -41.387 1.00 88.69 279 PRO A O 1
ATOM 2082 N N . ALA A 1 280 ? 12.349 22.111 -41.756 1.00 89.62 280 ALA A N 1
ATOM 2083 C CA . ALA A 1 280 ? 11.301 22.394 -42.736 1.00 89.62 280 ALA A CA 1
ATOM 2084 C C . ALA A 1 280 ? 11.294 21.433 -43.941 1.00 89.62 280 ALA A C 1
ATOM 2086 O O . ALA A 1 280 ? 10.240 21.142 -44.493 1.00 89.62 280 ALA A O 1
ATOM 2087 N N . THR A 1 281 ? 12.457 20.933 -44.375 1.00 89.81 281 THR A N 1
ATOM 2088 C CA . THR A 1 281 ? 12.538 19.948 -45.467 1.00 89.81 281 THR A CA 1
ATOM 2089 C C . THR A 1 281 ? 12.122 18.557 -45.002 1.00 89.81 281 THR A C 1
ATOM 2091 O O . THR A 1 281 ? 11.537 17.822 -45.790 1.00 89.81 281 THR A O 1
ATOM 2094 N N . VAL A 1 282 ? 12.404 18.203 -43.744 1.00 88.31 282 VAL A N 1
ATOM 2095 C CA . VAL A 1 282 ? 11.974 16.926 -43.160 1.00 88.31 282 VAL A CA 1
ATOM 2096 C C . VAL A 1 282 ? 10.455 16.906 -43.041 1.00 88.31 282 VAL A C 1
ATOM 2098 O O . VAL A 1 282 ? 9.835 16.017 -43.620 1.00 88.31 282 VAL A O 1
ATOM 2101 N N . VAL A 1 283 ? 9.866 17.924 -42.405 1.00 90.50 283 VAL A N 1
ATOM 2102 C CA . VAL A 1 283 ? 8.406 18.050 -42.256 1.00 90.50 283 VAL A CA 1
ATOM 2103 C C . VAL A 1 283 ? 7.732 18.043 -43.625 1.00 90.50 283 VAL A C 1
ATOM 2105 O O . VAL A 1 283 ? 6.958 17.140 -43.901 1.00 90.50 283 VAL A O 1
ATOM 2108 N N . ALA A 1 284 ? 8.142 18.910 -44.558 1.00 91.19 284 ALA A N 1
ATOM 2109 C CA . ALA A 1 284 ? 7.531 18.973 -45.891 1.00 91.19 284 ALA A CA 1
ATOM 2110 C C . ALA A 1 284 ? 7.674 17.690 -46.738 1.00 91.19 284 ALA A C 1
ATOM 2112 O O . ALA A 1 284 ? 7.000 17.550 -47.755 1.00 91.19 284 ALA A O 1
ATOM 2113 N N . SER A 1 285 ? 8.590 16.779 -46.386 1.00 90.75 285 SER A N 1
ATOM 2114 C CA . SER A 1 285 ? 8.742 15.492 -47.081 1.00 90.75 285 SER A CA 1
ATOM 2115 C C . SER A 1 285 ? 7.867 14.375 -46.510 1.00 90.75 285 SER A C 1
ATOM 2117 O O . SER A 1 285 ? 7.631 13.385 -47.205 1.00 90.75 285 SER A O 1
ATOM 2119 N N . LEU A 1 286 ? 7.431 14.522 -45.257 1.00 90.38 286 LEU A N 1
ATOM 2120 C CA . LEU A 1 286 ? 6.690 13.515 -44.500 1.00 90.38 286 LEU A CA 1
ATOM 2121 C C . LEU A 1 286 ? 5.227 13.915 -44.265 1.00 90.38 286 LEU A C 1
ATOM 2123 O O . LEU A 1 286 ? 4.397 13.027 -44.105 1.00 90.38 286 LEU A O 1
ATOM 2127 N N . ASP A 1 287 ? 4.937 15.213 -44.294 1.00 94.06 287 ASP A N 1
ATOM 2128 C CA . ASP A 1 287 ? 3.608 15.816 -44.231 1.00 94.06 287 ASP A CA 1
ATOM 2129 C C . ASP A 1 287 ? 2.848 15.488 -45.530 1.00 94.06 287 ASP A C 1
ATOM 2131 O O . ASP A 1 287 ? 3.171 15.973 -46.623 1.00 94.06 287 ASP A O 1
ATOM 2135 N N . LEU A 1 288 ? 1.901 14.554 -45.430 1.00 91.62 288 LEU A N 1
ATOM 2136 C CA . LEU A 1 288 ? 1.160 14.013 -46.566 1.00 91.62 288 LEU A CA 1
ATOM 2137 C C . LEU A 1 288 ? -0.111 14.808 -46.854 1.00 91.62 288 LEU A C 1
ATOM 2139 O O . LEU A 1 288 ? -0.617 14.724 -47.983 1.00 91.62 288 LEU A O 1
ATOM 2143 N N . ASP A 1 289 ? -0.653 15.511 -45.864 1.00 91.94 289 ASP A N 1
ATOM 2144 C CA . ASP A 1 289 ? -1.881 16.292 -46.000 1.00 91.94 289 ASP A CA 1
ATOM 2145 C C . ASP A 1 289 ? -1.646 17.806 -46.157 1.00 91.94 289 ASP A C 1
ATOM 2147 O O . ASP A 1 289 ? -2.528 18.505 -46.674 1.00 91.94 289 ASP A O 1
ATOM 2151 N N . GLY A 1 290 ? -0.426 18.273 -45.898 1.00 94.12 290 GLY A N 1
ATOM 2152 C CA . GLY A 1 290 ? 0.049 19.631 -46.132 1.00 94.12 290 GLY A CA 1
ATOM 2153 C C . GLY A 1 290 ? -0.354 20.618 -45.041 1.00 94.12 290 GLY A C 1
ATOM 2154 O O . GLY A 1 290 ? -0.465 21.815 -45.343 1.00 94.12 290 GLY A O 1
ATOM 2155 N N . ASP A 1 291 ? -0.641 20.147 -43.827 1.00 93.06 291 ASP A N 1
ATOM 2156 C CA . ASP A 1 291 ? -1.063 20.997 -42.712 1.00 93.06 291 ASP A CA 1
ATOM 2157 C C . ASP A 1 291 ? 0.105 21.711 -42.002 1.00 93.06 291 ASP A C 1
ATOM 2159 O O . ASP A 1 291 ? -0.115 22.678 -41.263 1.00 93.06 291 ASP A O 1
ATOM 2163 N N . GLY A 1 292 ? 1.348 21.331 -42.319 1.00 92.62 292 GLY A N 1
ATOM 2164 C CA . GLY A 1 292 ? 2.565 21.912 -41.762 1.00 92.62 292 GLY A CA 1
ATOM 2165 C C . GLY A 1 292 ? 3.031 21.284 -40.446 1.00 92.62 292 GLY A C 1
ATOM 2166 O O . GLY A 1 292 ? 4.020 21.770 -39.887 1.00 92.62 292 GLY A O 1
ATOM 2167 N N . ALA A 1 293 ? 2.377 20.223 -39.973 1.00 93.19 293 ALA A N 1
ATOM 2168 C CA . ALA A 1 293 ? 2.774 19.409 -38.830 1.00 93.19 293 ALA A CA 1
ATOM 2169 C C . ALA A 1 293 ? 2.909 17.934 -39.251 1.00 93.19 293 ALA A C 1
ATOM 2171 O O . ALA A 1 293 ? 2.441 17.519 -40.303 1.00 93.19 293 ALA A O 1
ATOM 2172 N N . LEU A 1 294 ? 3.608 17.118 -38.457 1.00 91.81 294 LEU A N 1
ATOM 2173 C CA . LEU A 1 294 ? 3.590 15.663 -38.649 1.00 91.81 294 LEU A CA 1
ATOM 2174 C C . LEU A 1 294 ? 2.681 15.024 -37.616 1.00 91.81 294 LEU A C 1
ATOM 2176 O O . LEU A 1 294 ? 2.996 15.020 -36.425 1.00 91.81 294 LEU A O 1
ATOM 2180 N N . SER A 1 295 ? 1.595 14.423 -38.082 1.00 93.31 295 SER A N 1
ATOM 2181 C CA . SER A 1 295 ? 0.750 13.578 -37.248 1.00 93.31 295 SER A CA 1
ATOM 2182 C C . SER A 1 295 ? 1.432 12.239 -36.931 1.00 93.31 295 SER A C 1
ATOM 2184 O O . SER A 1 295 ? 2.337 11.770 -37.634 1.00 93.31 295 SER A O 1
ATOM 2186 N N . SER A 1 296 ? 0.962 11.556 -35.881 1.00 90.44 296 SER A N 1
ATOM 2187 C CA . SER A 1 296 ? 1.476 10.226 -35.512 1.00 90.44 296 SER A CA 1
ATOM 2188 C C . SER A 1 296 ? 1.353 9.212 -36.657 1.00 90.44 296 SER A C 1
ATOM 2190 O O . SER A 1 296 ? 2.266 8.415 -36.873 1.00 90.44 296 SER A O 1
ATOM 2192 N N . ALA A 1 297 ? 0.269 9.281 -37.435 1.00 88.88 297 ALA A N 1
ATOM 2193 C CA . ALA A 1 297 ? 0.034 8.382 -38.561 1.00 88.88 297 ALA A CA 1
ATOM 2194 C C . ALA A 1 297 ? 1.016 8.610 -39.724 1.00 88.88 297 ALA A C 1
ATOM 2196 O O . ALA A 1 297 ? 1.413 7.655 -40.397 1.00 88.88 297 ALA A O 1
ATOM 2197 N N . GLU A 1 298 ? 1.417 9.857 -39.967 1.00 90.44 298 GLU A N 1
ATOM 2198 C CA . GLU A 1 298 ? 2.373 10.203 -41.022 1.00 90.44 298 GLU A CA 1
ATOM 2199 C C . GLU A 1 298 ? 3.793 9.790 -40.657 1.00 90.44 298 GLU A C 1
ATOM 2201 O O . GLU A 1 298 ? 4.492 9.199 -41.487 1.00 90.44 298 GLU A O 1
ATOM 2206 N N . LEU A 1 299 ? 4.196 10.010 -39.400 1.00 90.38 299 LEU A N 1
ATOM 2207 C CA . LEU A 1 299 ? 5.489 9.544 -38.902 1.00 90.38 299 LEU A CA 1
ATOM 2208 C C . LEU A 1 299 ? 5.589 8.011 -38.972 1.00 90.38 299 LEU A C 1
ATOM 2210 O O . LEU A 1 299 ? 6.598 7.476 -39.440 1.00 90.38 299 LEU A O 1
ATOM 2214 N N . ASP A 1 300 ? 4.533 7.299 -38.575 1.00 88.25 300 ASP A N 1
ATOM 2215 C CA . ASP A 1 300 ? 4.488 5.838 -38.669 1.00 88.25 300 ASP A CA 1
ATOM 2216 C C . ASP A 1 300 ? 4.556 5.363 -40.124 1.00 88.25 300 ASP A C 1
ATOM 2218 O O . ASP A 1 300 ? 5.317 4.444 -40.442 1.00 88.25 300 ASP A O 1
ATOM 2222 N N . ALA A 1 301 ? 3.820 6.007 -41.036 1.00 86.94 301 ALA A N 1
ATOM 2223 C CA . ALA A 1 301 ? 3.884 5.697 -42.463 1.00 86.94 301 ALA A CA 1
ATOM 2224 C C . ALA A 1 301 ? 5.298 5.907 -43.037 1.00 86.94 301 ALA A C 1
ATOM 2226 O O . ALA A 1 301 ? 5.754 5.105 -43.859 1.00 86.94 301 ALA A O 1
ATOM 2227 N N . ALA A 1 302 ? 6.013 6.938 -42.579 1.00 87.25 302 ALA A N 1
ATOM 2228 C CA . ALA A 1 302 ? 7.388 7.224 -42.980 1.00 87.25 302 ALA A CA 1
ATOM 2229 C C . ALA A 1 302 ? 8.394 6.165 -42.495 1.00 87.25 302 ALA A C 1
ATOM 2231 O O . ALA A 1 302 ? 9.331 5.822 -43.218 1.00 87.25 302 ALA A O 1
ATOM 2232 N N . LEU A 1 303 ? 8.186 5.608 -41.297 1.00 87.06 303 LEU A N 1
ATOM 2233 C CA . LEU A 1 303 ? 9.049 4.585 -40.690 1.00 87.06 303 LEU A CA 1
ATOM 2234 C C . LEU A 1 303 ? 8.779 3.157 -41.204 1.00 87.06 303 LEU A C 1
ATOM 2236 O O . LEU A 1 303 ? 9.373 2.196 -40.713 1.00 87.06 303 LEU A O 1
ATOM 2240 N N . GLY A 1 304 ? 7.921 3.004 -42.217 1.00 82.12 304 GLY A N 1
ATOM 2241 C CA . GLY A 1 304 ? 7.562 1.707 -42.798 1.00 82.12 304 GLY A CA 1
ATOM 2242 C C . GLY A 1 304 ? 6.332 1.057 -42.160 1.00 82.12 304 GLY A C 1
ATOM 2243 O O . GLY A 1 304 ? 6.080 -0.130 -42.384 1.00 82.12 304 GLY A O 1
ATOM 2244 N N . GLY A 1 305 ? 5.556 1.822 -41.390 1.00 75.81 305 GLY A N 1
ATOM 2245 C CA . GLY A 1 305 ? 4.234 1.440 -40.918 1.00 75.81 305 GLY A CA 1
ATOM 2246 C C . GLY A 1 305 ? 3.289 1.142 -42.082 1.00 75.81 305 GLY A C 1
ATOM 2247 O O . GLY A 1 305 ? 3.356 1.735 -43.163 1.00 75.81 305 GLY A O 1
ATOM 2248 N N . LYS A 1 306 ? 2.408 0.160 -41.884 1.00 67.69 306 LYS A N 1
ATOM 2249 C CA . LYS A 1 306 ? 1.465 -0.296 -42.906 1.00 67.69 306 LYS A CA 1
ATOM 2250 C C . LYS A 1 306 ? 0.507 0.853 -43.235 1.00 67.69 306 LYS A C 1
ATOM 2252 O O . LYS A 1 306 ? -0.273 1.261 -42.381 1.00 67.69 306 LYS A O 1
ATOM 2257 N N . ARG A 1 307 ? 0.578 1.374 -44.463 1.00 62.00 307 ARG A N 1
ATOM 2258 C CA . ARG A 1 307 ? -0.279 2.472 -44.934 1.00 62.00 307 ARG A CA 1
ATOM 2259 C C . ARG A 1 307 ? -1.754 2.101 -44.689 1.00 62.00 307 ARG A C 1
ATOM 2261 O O . ARG A 1 307 ? -2.148 1.022 -45.142 1.00 62.00 307 ARG A O 1
ATOM 2268 N N . PRO A 1 308 ? -2.556 2.927 -43.995 1.00 61.12 308 PRO A N 1
ATOM 2269 C CA . PRO A 1 308 ? -3.979 2.649 -43.848 1.00 61.12 308 PRO A CA 1
ATOM 2270 C C . PRO A 1 308 ? -4.610 2.630 -45.246 1.00 61.12 308 PRO A C 1
ATOM 2272 O O . PRO A 1 308 ? -4.428 3.567 -46.028 1.00 61.12 308 PRO A O 1
ATOM 2275 N N . GLU A 1 309 ? -5.268 1.523 -45.600 1.00 65.12 309 GLU A N 1
ATOM 2276 C CA . GLU A 1 309 ? -6.000 1.418 -46.864 1.00 65.12 309 GLU A CA 1
ATOM 2277 C C . GLU A 1 309 ? -7.132 2.456 -46.846 1.00 65.12 309 GLU A C 1
ATOM 2279 O O . GLU A 1 309 ? -7.947 2.469 -45.924 1.00 65.12 309 GLU A O 1
ATOM 2284 N N . ARG A 1 310 ? -7.106 3.373 -47.821 1.00 60.66 310 ARG A N 1
ATOM 2285 C CA . ARG A 1 310 ? -8.126 4.411 -48.024 1.00 60.66 310 ARG A CA 1
ATOM 2286 C C . ARG A 1 310 ? -9.413 3.829 -48.591 1.00 60.66 310 ARG A C 1
ATOM 2288 O O . ARG A 1 310 ? -9.306 2.949 -49.475 1.00 60.66 310 ARG A O 1
#

pLDDT: mean 79.29, std 18.54, range [39.59, 98.06]

Organism: NCBI:txid2528011